Protein AF-A0A2D9T6J4-F1 (afdb_monomer_lite)

pLDDT: mean 70.19, std 25.45, range [21.92, 98.44]

Secondary structure (DSSP, 8-state):
---------------------------PPPP----------PPPPPPPPP---PPPPP---------PPP--------------------------HHHHHHHHHHHHHHHHHHHTTSS---------TTS--HHHHHSGGG-EEEEEEEE-TTSSEEEEEEEESTT--S-----TTEEEEEEEEEESSTTSPPSEEEEEEEEESSSSEEEEEEEETTEEEEEEEEE--STT-EE-TTSSEEEEEEEEE------HHHHHHHHHHHHHHHHH-TTTTTB-TTS-B-S--HHHHHHHHHHHT---TTSTTSPPP-TTTT-EEEEEEEEEEHHHH--SS--EEEEEEEEEE--

Sequence (351 aa):
MPMGTDMPAMVPGIPATAIRPTGMRHRVPRPVPSARATTSTRRPSPQPGALVRFEPEPPRHFCHVGIFRRWSQDYSLGRDWSESSLSFLYLTERMDMRNRTNLLRGVLAAALALGGFAILTPPQAMGADHLDSNATKAEPTADLADWYAWTDADGEHLNLAMTFFPLIDGEAEFSSEVLYAFHVNAHENLLTAPAKSTLITCRFYDGSNVECWANQDGSVGAYLEGDASASDGVTNADGSLRMFAGLRNDPFYFNLDGFLSVAQTVRGVVAADPSALGLDANGCPAGVDDGVRTALVGQLAQNAPDAMDGAPIDDLQGANVMALVLQVDMDLVADGENMVFSTWASTHTFE

Foldseek 3Di:
DDDDDDDDDDDDDDDDDDDDDDDDDDDDDDDDDDDDDDDDDDDDDDDPDDDPDDDDDDDDDDDADFQDDDDDDDPDDDDDDDDDDDDDDDDDDDDDPVVVVVVVVVVVVVCCVVVVVPPPDDPRPDDDQQDDDPVCVVVQLQRWRDWDWDAPPVRFKIKIKTWTSWQDPDDDFHDQFKKKWKWKFFALDPVDDGPKIWIWIKGDDGRFWMKIFTAIPNRGPDIWTDGQDDPQGGAGPVRQKGKHWFKDQDPDFDLVQLVVVLSVVVSVQCVVPVPQQVQDPSRHRDCNDPVNVVVSVVSSQFHDPPDPVRGGDRPSVRMMTIMMMMIGGCVSRHDVSGDDIDMDMGMDTDD

Structure (mmCIF, N/CA/C/O backbone):
data_AF-A0A2D9T6J4-F1
#
_entry.id   AF-A0A2D9T6J4-F1
#
loop_
_atom_site.group_PDB
_atom_site.id
_atom_site.type_symbol
_atom_site.label_atom_id
_atom_site.label_alt_id
_atom_site.label_comp_id
_atom_site.label_asym_id
_atom_site.label_entity_id
_atom_site.label_seq_id
_atom_site.pdbx_PDB_ins_code
_atom_site.Cartn_x
_atom_site.Cartn_y
_atom_site.Cartn_z
_atom_site.occupancy
_atom_site.B_iso_or_equiv
_atom_site.auth_seq_id
_atom_site.auth_comp_id
_atom_site.auth_asym_id
_atom_site.auth_atom_id
_atom_site.pdbx_PDB_model_num
ATOM 1 N N . MET A 1 1 ? -35.395 -47.382 -38.838 1.00 38.16 1 MET A N 1
ATOM 2 C CA . MET A 1 1 ? -35.965 -48.622 -38.270 1.00 38.16 1 MET A CA 1
ATOM 3 C C . MET A 1 1 ? -34.988 -49.162 -37.230 1.00 38.16 1 MET A C 1
ATOM 5 O O . MET A 1 1 ? -33.796 -49.029 -37.482 1.00 38.16 1 MET A O 1
ATOM 9 N N . PRO A 1 2 ? -35.465 -49.656 -36.074 1.00 63.41 2 PRO A N 1
ATOM 10 C CA . PRO A 1 2 ? -34.691 -49.794 -34.833 1.00 63.41 2 PRO A CA 1
ATOM 11 C C . PRO A 1 2 ? -34.373 -51.258 -34.467 1.00 63.41 2 PRO A C 1
ATOM 13 O O . PRO A 1 2 ? -34.956 -52.158 -35.060 1.00 63.41 2 PRO A O 1
ATOM 16 N N . MET A 1 3 ? -33.496 -51.464 -33.474 1.00 41.09 3 MET A N 1
ATOM 17 C CA . MET A 1 3 ? -33.375 -52.612 -32.536 1.00 41.09 3 MET A CA 1
ATOM 18 C C . MET A 1 3 ? -32.047 -52.425 -31.766 1.00 41.09 3 MET A C 1
ATOM 20 O O . MET A 1 3 ? -31.072 -52.033 -32.393 1.00 41.09 3 MET A O 1
ATOM 24 N N . GLY A 1 4 ? -31.869 -52.630 -30.460 1.00 39.09 4 GLY A N 1
ATOM 25 C CA . GLY A 1 4 ? -32.675 -53.087 -29.319 1.00 39.09 4 GLY A CA 1
ATOM 26 C C . GLY A 1 4 ? -31.870 -52.745 -28.036 1.00 39.09 4 GLY A C 1
ATOM 27 O O . GLY A 1 4 ? -30.663 -52.539 -28.120 1.00 39.09 4 GLY A O 1
ATOM 28 N N . THR A 1 5 ? -32.513 -52.331 -26.939 1.00 49.91 5 THR A N 1
ATOM 29 C CA . THR A 1 5 ? -32.866 -53.160 -25.758 1.00 49.91 5 THR A CA 1
ATOM 30 C C . THR A 1 5 ? -31.659 -53.679 -24.963 1.00 49.91 5 THR A C 1
ATOM 32 O O . THR A 1 5 ? -30.959 -54.563 -25.433 1.00 49.91 5 THR A O 1
ATOM 35 N N . ASP A 1 6 ? -31.433 -53.153 -23.751 1.00 43.50 6 ASP A N 1
ATOM 36 C CA . ASP A 1 6 ? -31.731 -53.902 -22.515 1.00 43.50 6 ASP A CA 1
ATOM 37 C C . ASP A 1 6 ? -31.409 -53.112 -21.227 1.00 43.50 6 ASP A C 1
ATOM 39 O O . ASP A 1 6 ? -30.313 -52.600 -21.017 1.00 43.50 6 ASP A O 1
ATOM 43 N N . MET A 1 7 ? -32.418 -53.056 -20.355 1.00 40.66 7 MET A N 1
ATOM 44 C CA . MET A 1 7 ? -32.366 -52.836 -18.903 1.00 40.66 7 MET A CA 1
ATOM 45 C C . MET A 1 7 ? -32.817 -54.151 -18.246 1.00 40.66 7 MET A C 1
ATOM 47 O O . MET A 1 7 ? -33.652 -54.849 -18.826 1.00 40.66 7 MET A O 1
ATOM 51 N N . PRO A 1 8 ? -32.367 -54.464 -17.019 1.00 57.06 8 PRO A N 1
ATOM 52 C CA . PRO A 1 8 ? -33.332 -54.627 -15.913 1.00 57.06 8 PRO A CA 1
ATOM 53 C C . PRO A 1 8 ? -32.817 -54.030 -14.577 1.00 57.06 8 PRO A C 1
ATOM 55 O O . PRO A 1 8 ? -31.630 -54.086 -14.280 1.00 57.06 8 PRO A O 1
ATOM 58 N N . ALA A 1 9 ? -33.640 -53.259 -13.851 1.00 39.03 9 ALA A N 1
ATOM 59 C CA . ALA A 1 9 ? -34.502 -53.642 -12.705 1.00 39.03 9 ALA A CA 1
ATOM 60 C C . ALA A 1 9 ? -33.732 -53.901 -11.377 1.00 39.03 9 ALA A C 1
ATOM 62 O O . ALA A 1 9 ? -32.908 -54.800 -11.322 1.00 39.03 9 ALA A O 1
ATOM 63 N N . MET A 1 10 ? -33.809 -53.050 -10.336 1.00 36.78 10 MET A N 1
ATOM 64 C CA . MET A 1 10 ? -34.873 -52.775 -9.330 1.00 36.78 10 MET A CA 1
ATOM 65 C C . MET A 1 10 ? -34.806 -53.648 -8.045 1.00 36.78 10 MET A C 1
ATOM 67 O O . MET A 1 10 ? -34.527 -54.839 -8.132 1.00 36.78 10 MET A O 1
ATOM 71 N N . VAL A 1 11 ? -35.227 -53.028 -6.913 1.00 41.09 11 VAL A N 1
ATOM 72 C CA . VAL A 1 11 ? -35.777 -53.585 -5.627 1.00 41.09 11 VAL A CA 1
ATOM 73 C C . VAL A 1 11 ? -34.789 -53.716 -4.423 1.00 41.09 11 VAL A C 1
ATOM 75 O O . VAL A 1 11 ? -33.657 -54.124 -4.663 1.00 41.09 11 VAL A O 1
ATOM 78 N N . PRO A 1 12 ? -35.170 -53.546 -3.114 1.00 50.28 12 PRO A N 1
ATOM 79 C CA . PRO A 1 12 ? -36.141 -52.670 -2.380 1.00 50.28 12 PRO A CA 1
ATOM 80 C C . PRO A 1 12 ? -35.527 -51.945 -1.121 1.00 50.28 12 PRO A C 1
ATOM 82 O O . PRO A 1 12 ? -34.439 -52.290 -0.682 1.00 50.28 12 PRO A O 1
ATOM 85 N N . GLY A 1 13 ? -36.112 -50.880 -0.531 1.00 34.56 13 GLY A N 1
ATOM 86 C CA . GLY A 1 13 ? -37.103 -50.886 0.590 1.00 34.56 13 GLY A CA 1
ATOM 87 C C . GLY A 1 13 ? -36.478 -50.836 2.019 1.00 34.56 13 GLY A C 1
ATOM 88 O O . GLY A 1 13 ? -35.899 -51.829 2.428 1.00 34.56 13 GLY A O 1
ATOM 89 N N . ILE A 1 14 ? -36.434 -49.687 2.738 1.00 38.59 14 ILE A N 1
ATOM 90 C CA . ILE A 1 14 ? -37.381 -49.181 3.797 1.00 38.59 14 ILE A CA 1
ATOM 91 C C . ILE A 1 14 ? -37.278 -49.970 5.147 1.00 38.59 14 ILE A C 1
ATOM 93 O O . ILE A 1 14 ? -37.286 -51.194 5.074 1.00 38.59 14 ILE A O 1
ATOM 97 N N . PRO A 1 15 ? -37.224 -49.354 6.372 1.00 51.25 15 PRO A N 1
ATOM 98 C CA . PRO A 1 15 ? -38.181 -48.336 6.830 1.00 51.25 15 PRO A CA 1
ATOM 99 C C . PRO A 1 15 ? -37.721 -47.159 7.712 1.00 51.25 15 PRO A C 1
ATOM 101 O O . PRO A 1 15 ? -36.763 -47.202 8.478 1.00 51.25 15 PRO A O 1
ATOM 104 N N . ALA A 1 16 ? -38.575 -46.133 7.652 1.00 40.56 16 ALA A N 1
ATOM 105 C CA . ALA A 1 16 ? -38.776 -45.092 8.646 1.00 40.56 16 ALA A CA 1
ATOM 106 C C . ALA A 1 16 ? -39.440 -45.643 9.922 1.00 40.56 16 ALA A C 1
ATOM 108 O O . ALA A 1 16 ? -40.335 -46.484 9.849 1.00 40.56 16 ALA A O 1
ATOM 109 N N . THR A 1 17 ? -39.072 -45.094 11.082 1.00 44.94 17 THR A N 1
ATOM 110 C CA . THR A 1 17 ? -39.840 -45.246 12.326 1.00 44.94 17 THR A CA 1
ATOM 111 C C . THR A 1 17 ? -40.103 -43.865 12.913 1.00 44.94 17 THR A C 1
ATOM 113 O O . THR A 1 17 ? -39.190 -43.056 13.054 1.00 44.94 17 THR A O 1
ATOM 116 N N . ALA A 1 18 ? -41.365 -43.602 13.237 1.00 40.75 18 ALA A N 1
ATOM 117 C CA . ALA A 1 18 ? -41.853 -42.395 13.888 1.00 40.75 18 ALA A CA 1
ATOM 118 C C . ALA A 1 18 ? -42.564 -42.761 15.205 1.00 40.75 18 ALA A C 1
ATOM 120 O O . ALA A 1 18 ? -42.966 -43.912 15.379 1.00 40.75 18 ALA A O 1
ATOM 121 N N . ILE A 1 19 ? -42.849 -41.723 16.016 1.00 35.12 19 ILE A N 1
ATOM 122 C CA . ILE A 1 19 ? -43.817 -41.651 17.141 1.00 35.12 19 ILE A CA 1
ATOM 123 C C . ILE A 1 19 ? -43.200 -42.085 18.505 1.00 35.12 19 ILE A C 1
ATOM 125 O O . ILE A 1 19 ? -42.679 -43.183 18.608 1.00 35.12 19 ILE A O 1
ATOM 129 N N . ARG A 1 20 ? -43.191 -41.321 19.622 1.00 33.62 20 ARG A N 1
ATOM 130 C CA . ARG A 1 20 ? -44.162 -40.376 20.237 1.00 33.62 20 ARG A CA 1
ATOM 131 C C . ARG A 1 20 ? -43.486 -39.475 21.314 1.00 33.62 20 ARG A C 1
ATOM 133 O O . ARG A 1 20 ? -42.412 -39.832 21.789 1.00 33.62 20 ARG A O 1
ATOM 140 N N . PRO A 1 21 ? -44.140 -38.384 21.778 1.00 50.03 21 PRO A N 1
ATOM 141 C CA . PRO A 1 21 ? -43.642 -37.462 22.802 1.00 50.03 21 PRO A CA 1
ATOM 142 C C . PRO A 1 21 ? -44.224 -37.741 24.201 1.00 50.03 21 PRO A C 1
ATOM 144 O O . PRO A 1 21 ? -45.384 -38.130 24.321 1.00 50.03 21 PRO A O 1
ATOM 147 N N . THR A 1 22 ? -43.469 -37.437 25.261 1.00 39.78 22 THR A N 1
ATOM 148 C CA . THR A 1 22 ? -43.990 -37.283 26.635 1.00 39.78 22 THR A CA 1
ATOM 149 C C . THR A 1 22 ? -43.011 -36.501 27.508 1.00 39.78 22 THR A C 1
ATOM 151 O O . THR A 1 22 ? -41.842 -36.867 27.581 1.00 39.78 22 THR A O 1
ATOM 154 N N . GLY A 1 23 ? -43.515 -35.521 28.268 1.00 36.81 23 GLY A N 1
ATOM 155 C CA . GLY A 1 23 ? -42.962 -35.234 29.598 1.00 36.81 23 GLY A CA 1
ATOM 156 C C . GLY A 1 23 ? -42.559 -33.798 29.924 1.00 36.81 23 GLY A C 1
ATOM 157 O O . GLY A 1 23 ? -41.419 -33.561 30.304 1.00 36.81 23 GLY A O 1
ATOM 158 N N . MET A 1 24 ? -43.512 -32.863 29.903 1.00 37.66 24 MET A N 1
ATOM 159 C CA . MET A 1 24 ? -43.443 -31.637 30.710 1.00 37.66 24 MET A CA 1
ATOM 160 C C . MET A 1 24 ? -43.282 -32.011 32.197 1.00 37.66 24 MET A C 1
ATOM 162 O O . MET A 1 24 ? -44.131 -32.705 32.758 1.00 37.66 24 MET A O 1
ATOM 166 N N . ARG A 1 25 ? -42.225 -31.532 32.861 1.00 43.53 25 ARG A N 1
ATOM 167 C CA . ARG A 1 25 ? -42.161 -31.462 34.329 1.00 43.53 25 ARG A CA 1
ATOM 168 C C . ARG A 1 25 ? -41.755 -30.057 34.751 1.00 43.53 25 ARG A C 1
ATOM 170 O O . ARG A 1 25 ? -40.592 -29.680 34.662 1.00 43.53 25 ARG A O 1
ATOM 177 N N . HIS A 1 26 ? -42.736 -29.321 35.262 1.00 37.94 26 HIS A N 1
ATOM 178 C CA . HIS A 1 26 ? -42.526 -28.163 36.119 1.00 37.94 26 HIS A CA 1
ATOM 179 C C . HIS A 1 26 ? -41.651 -28.559 37.319 1.00 37.94 26 HIS A C 1
ATOM 181 O O . HIS A 1 26 ? -42.020 -29.437 38.100 1.00 37.94 26 HIS A O 1
ATOM 187 N N . ARG A 1 27 ? -40.510 -27.884 37.495 1.00 44.25 27 ARG A N 1
ATOM 188 C CA . ARG A 1 27 ? -39.851 -27.758 38.799 1.00 44.25 27 ARG A CA 1
ATOM 189 C C . ARG A 1 27 ? -40.092 -26.352 39.329 1.00 44.25 27 ARG A C 1
ATOM 191 O O . ARG A 1 27 ? -39.750 -25.368 38.687 1.00 44.25 27 ARG A O 1
ATOM 198 N N . VAL A 1 28 ? -40.697 -26.308 40.508 1.00 50.53 28 VAL A N 1
ATOM 199 C CA . VAL A 1 28 ? -40.838 -25.129 41.365 1.00 50.53 28 VAL A CA 1
ATOM 200 C C . VAL A 1 28 ? -39.449 -24.719 41.894 1.00 50.53 28 VAL A C 1
ATOM 202 O O . VAL A 1 28 ? -38.641 -25.614 42.173 1.00 50.53 28 VAL A O 1
ATOM 205 N N . PRO A 1 29 ? -39.144 -23.416 42.055 1.00 46.34 29 PRO A N 1
ATOM 206 C CA . PRO A 1 29 ? -37.836 -22.954 42.516 1.00 46.34 29 PRO A CA 1
ATOM 207 C C . PRO A 1 29 ? -37.634 -23.229 44.012 1.00 46.34 29 PRO A C 1
ATOM 209 O O . PRO A 1 29 ? -38.545 -23.029 44.816 1.00 46.34 29 PRO A O 1
ATOM 212 N N . ARG A 1 30 ? -36.420 -23.638 44.402 1.00 47.72 30 ARG A N 1
ATOM 213 C CA . ARG A 1 30 ? -35.949 -23.569 45.797 1.00 47.72 30 ARG A CA 1
ATOM 214 C C . ARG A 1 30 ? -35.130 -22.285 46.009 1.00 47.72 30 ARG A C 1
ATOM 216 O O . ARG A 1 30 ? -34.466 -21.859 45.066 1.00 47.72 30 ARG A O 1
ATOM 223 N N . PRO A 1 31 ? -35.160 -21.680 47.211 1.00 46.31 31 PRO A N 1
ATOM 224 C CA . PRO A 1 31 ? -34.536 -20.390 47.462 1.00 46.31 31 PRO A CA 1
ATOM 225 C C . PRO A 1 31 ? -33.012 -20.453 47.660 1.00 46.31 31 PRO A C 1
ATOM 227 O O . PRO A 1 31 ? -32.457 -21.433 48.152 1.00 46.31 31 PRO A O 1
ATOM 230 N N . VAL A 1 32 ? -32.419 -19.328 47.262 1.00 44.28 32 VAL A N 1
ATOM 231 C CA . VAL A 1 32 ? -31.064 -18.766 47.394 1.00 44.28 32 VAL A CA 1
ATOM 232 C C . VAL A 1 32 ? -30.235 -19.228 48.606 1.00 44.28 32 VAL A C 1
ATOM 234 O O . VAL A 1 32 ? -30.750 -19.293 49.722 1.00 44.28 32 VAL A O 1
ATOM 237 N N . PRO A 1 33 ? -28.905 -19.323 48.429 1.00 45.25 33 PRO A N 1
ATOM 238 C CA . PRO A 1 33 ? -27.972 -18.728 49.380 1.00 45.25 33 PRO A CA 1
ATOM 239 C C . PRO A 1 33 ? -27.197 -17.565 48.748 1.00 45.25 33 PRO A C 1
ATOM 241 O O . PRO A 1 33 ? -26.596 -17.680 47.683 1.00 45.25 33 PRO A O 1
ATOM 244 N N . SER A 1 34 ? -27.238 -16.444 49.463 1.00 44.97 34 SER A N 1
ATOM 245 C CA . SER A 1 34 ? -26.441 -15.231 49.293 1.00 44.97 34 SER A CA 1
ATOM 246 C C . SER A 1 34 ? -24.965 -15.539 49.009 1.00 44.97 34 SER A C 1
ATOM 248 O O . SER A 1 34 ? -24.292 -16.173 49.823 1.00 44.97 34 SER A O 1
ATOM 250 N N . ALA A 1 35 ? -24.456 -15.043 47.878 1.00 41.12 35 ALA A N 1
ATOM 251 C CA . ALA A 1 35 ? -23.037 -15.039 47.548 1.00 41.12 35 ALA A CA 1
ATOM 252 C C . ALA A 1 35 ? -22.559 -13.594 47.339 1.00 41.12 35 ALA A C 1
ATOM 254 O O . ALA A 1 35 ? -22.738 -12.987 46.290 1.00 41.12 35 ALA A O 1
ATOM 255 N N . ARG A 1 36 ? -22.014 -13.057 48.432 1.00 40.25 36 ARG A N 1
ATOM 256 C CA . ARG A 1 36 ? -20.762 -12.294 48.543 1.00 40.25 36 ARG A CA 1
ATOM 257 C C . ARG A 1 36 ? -20.377 -11.391 47.359 1.00 40.25 36 ARG A C 1
ATOM 259 O O . ARG A 1 36 ? -19.926 -11.855 46.319 1.00 40.25 36 ARG A O 1
ATOM 266 N N . ALA A 1 37 ? -20.433 -10.085 47.615 1.00 37.72 37 ALA A N 1
ATOM 267 C CA . ALA A 1 37 ? -19.848 -9.036 46.791 1.00 37.72 37 ALA A CA 1
ATOM 268 C C . ALA A 1 37 ? -18.365 -9.310 46.483 1.00 37.72 37 ALA A C 1
ATOM 270 O O . ALA A 1 37 ? -17.522 -9.313 47.382 1.00 37.72 37 ALA A O 1
ATOM 271 N N . THR A 1 38 ? -18.054 -9.507 45.206 1.00 38.66 38 THR A N 1
ATOM 272 C CA . THR A 1 38 ? -16.706 -9.371 44.656 1.00 38.66 38 THR A CA 1
ATOM 273 C C . THR A 1 38 ? -16.517 -7.929 44.209 1.00 38.66 38 THR A C 1
ATOM 275 O O . THR A 1 38 ? -17.223 -7.427 43.336 1.00 38.66 38 THR A O 1
ATOM 278 N N . THR A 1 39 ? -15.568 -7.252 44.842 1.00 36.78 39 THR A N 1
ATOM 279 C CA . THR A 1 39 ? -15.035 -5.949 44.445 1.00 36.78 39 THR A CA 1
ATOM 280 C C . THR A 1 39 ? -14.532 -6.001 43.004 1.00 36.78 39 THR A C 1
ATOM 282 O O . THR A 1 39 ? -13.478 -6.564 42.728 1.00 36.78 39 THR A O 1
ATOM 285 N N . SER A 1 40 ? -15.302 -5.406 42.093 1.00 33.25 40 SER A N 1
ATOM 286 C CA . SER A 1 40 ? -14.891 -5.097 40.725 1.00 33.25 40 SER A CA 1
ATOM 287 C C . SER A 1 40 ? -13.908 -3.929 40.762 1.00 33.25 40 SER A C 1
ATOM 289 O O . SER A 1 40 ? -14.302 -2.779 40.965 1.00 33.25 40 SER A O 1
ATOM 291 N N . THR A 1 41 ? -12.625 -4.209 40.565 1.00 36.88 41 THR A N 1
ATOM 292 C CA . THR A 1 41 ? -11.622 -3.190 40.256 1.00 36.88 41 THR A CA 1
ATOM 293 C C . THR A 1 41 ? -11.929 -2.615 38.874 1.00 36.88 41 THR A C 1
ATOM 295 O O . THR A 1 41 ? -11.724 -3.281 37.861 1.00 36.88 41 THR A O 1
ATOM 298 N N . ARG A 1 42 ? -12.460 -1.386 38.834 1.00 32.81 42 ARG A N 1
ATOM 299 C CA . ARG A 1 42 ? -12.547 -0.567 37.615 1.00 32.81 42 ARG A CA 1
ATOM 300 C C . ARG A 1 42 ? -11.157 -0.484 36.977 1.00 32.81 42 ARG A C 1
ATOM 302 O O . ARG A 1 42 ? -10.244 0.049 37.605 1.00 32.81 42 ARG A O 1
ATOM 309 N N . ARG A 1 43 ? -11.015 -0.968 35.739 1.00 40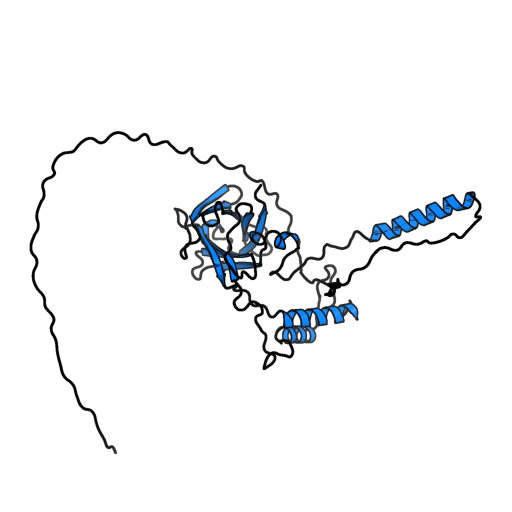.09 43 ARG A N 1
ATOM 310 C CA . ARG A 1 43 ? -9.931 -0.525 34.852 1.00 40.09 43 ARG A CA 1
ATOM 311 C C . ARG A 1 43 ? -10.116 0.978 34.580 1.00 40.09 43 ARG A C 1
ATOM 313 O O . ARG A 1 43 ? -11.264 1.412 34.436 1.00 40.09 43 ARG A O 1
ATOM 320 N N . PRO A 1 44 ? -9.041 1.779 34.560 1.00 35.56 44 PRO A N 1
ATOM 321 C CA . PRO A 1 44 ? -9.129 3.176 34.155 1.00 35.56 44 PRO A CA 1
ATOM 322 C C . PRO A 1 44 ? -9.520 3.267 32.673 1.00 35.56 44 PRO A C 1
ATOM 324 O O . PRO A 1 44 ? -9.066 2.463 31.863 1.00 35.56 44 PRO A O 1
ATOM 327 N N . SER A 1 45 ? -10.382 4.234 32.342 1.00 35.84 45 SER A N 1
ATOM 328 C CA . SER A 1 45 ? -10.684 4.618 30.958 1.00 35.84 45 SER A CA 1
ATOM 329 C C . SER A 1 45 ? -9.400 4.967 30.198 1.00 35.84 45 SER A C 1
ATOM 331 O O . SER A 1 45 ? -8.512 5.581 30.802 1.00 35.84 45 SER A O 1
ATOM 333 N N . PRO A 1 46 ? -9.310 4.648 28.894 1.00 35.06 46 PRO A N 1
ATOM 334 C CA . PRO A 1 46 ? -8.212 5.116 28.061 1.00 35.06 46 PRO A CA 1
ATOM 335 C C . PRO A 1 46 ? -8.230 6.648 28.033 1.00 35.06 46 PRO A C 1
ATOM 337 O O . PRO A 1 46 ? -9.276 7.275 27.849 1.00 35.06 46 PRO A O 1
ATOM 340 N N . GLN A 1 47 ? -7.074 7.253 28.303 1.00 34.03 47 GLN A N 1
ATOM 341 C CA . GLN A 1 47 ? -6.890 8.686 28.103 1.00 34.03 47 GLN A CA 1
ATOM 342 C C . GLN A 1 47 ? -6.842 8.972 26.596 1.00 34.03 47 GLN A C 1
ATOM 344 O O . GLN A 1 47 ? -6.302 8.145 25.860 1.00 34.03 47 GLN A O 1
ATOM 349 N N . PRO A 1 48 ? -7.368 10.116 26.125 1.00 32.75 48 PRO A N 1
ATOM 350 C CA . PRO A 1 48 ? -7.215 10.507 24.732 1.00 32.75 48 PRO A CA 1
ATOM 351 C C . PRO A 1 48 ? -5.722 10.656 24.422 1.00 32.75 48 PRO A C 1
ATOM 353 O O . PRO A 1 48 ? -5.035 11.464 25.050 1.00 32.75 48 PRO A O 1
ATOM 356 N N . GLY A 1 49 ? -5.229 9.828 23.497 1.00 33.69 49 GLY A N 1
ATOM 357 C CA . GLY A 1 49 ? -3.852 9.853 23.020 1.00 33.69 49 GLY A CA 1
ATOM 358 C C . GLY A 1 49 ? -3.487 11.217 22.441 1.00 33.69 49 GLY A C 1
ATOM 359 O O . GLY A 1 49 ? -4.325 11.922 21.877 1.00 33.69 49 GLY A O 1
ATOM 360 N N . ALA A 1 50 ? -2.227 11.603 22.627 1.00 33.53 50 ALA A N 1
ATOM 361 C CA . ALA A 1 50 ? -1.660 12.810 22.053 1.00 33.53 50 ALA A CA 1
ATOM 362 C C . ALA A 1 50 ? -1.854 12.807 20.528 1.00 33.53 50 ALA A C 1
ATOM 364 O O . ALA A 1 50 ? -1.435 11.872 19.850 1.00 33.53 50 ALA A O 1
ATOM 365 N N . LEU A 1 51 ? -2.492 13.854 19.997 1.00 31.42 51 LEU A N 1
ATOM 366 C CA . LEU A 1 51 ? -2.568 14.097 18.558 1.00 31.42 51 LEU A CA 1
ATOM 367 C C . LEU A 1 51 ? -1.143 14.239 18.004 1.00 31.42 51 LEU A C 1
ATOM 369 O O . LEU A 1 51 ? -0.478 15.249 18.247 1.00 31.42 51 LEU A O 1
ATOM 373 N N . VAL A 1 52 ? -0.692 13.243 17.243 1.00 34.62 52 VAL A N 1
ATOM 374 C CA . VAL A 1 52 ? 0.470 13.381 16.363 1.00 34.62 52 VAL A CA 1
ATOM 375 C C . VAL A 1 52 ? 0.062 14.341 15.248 1.00 34.62 52 VAL A C 1
ATOM 377 O O . VAL A 1 52 ? -0.871 14.089 14.487 1.00 34.62 52 VAL A O 1
ATOM 380 N N . ARG A 1 53 ? 0.700 15.511 15.214 1.00 26.75 53 ARG A N 1
ATOM 381 C CA . ARG A 1 53 ? 0.392 16.577 14.262 1.00 26.75 53 ARG A CA 1
ATOM 382 C C . ARG A 1 53 ? 1.190 16.330 12.983 1.00 26.75 53 ARG A C 1
ATOM 384 O O . ARG A 1 53 ? 2.395 16.550 12.976 1.00 26.75 53 ARG A O 1
ATOM 391 N N . PHE A 1 54 ? 0.520 15.891 11.923 1.00 32.44 54 PHE A N 1
ATOM 392 C CA . PHE A 1 54 ? 1.120 15.758 10.596 1.00 32.44 54 PHE A CA 1
ATOM 393 C C . PHE A 1 54 ? 1.001 17.084 9.837 1.00 32.44 54 PHE A C 1
ATOM 395 O O . PHE A 1 54 ? -0.092 17.638 9.705 1.00 32.44 54 PHE A O 1
ATOM 402 N N . GLU A 1 55 ? 2.128 17.614 9.363 1.00 29.08 55 GLU A N 1
ATOM 403 C CA . GLU A 1 55 ? 2.144 18.712 8.395 1.00 29.08 55 GLU A CA 1
ATOM 404 C C . GLU A 1 55 ? 2.074 18.121 6.975 1.00 29.08 55 GLU A C 1
ATOM 406 O O . GLU A 1 55 ? 2.834 17.199 6.672 1.00 29.08 55 GLU A O 1
ATOM 411 N N . PRO A 1 56 ? 1.179 18.602 6.095 1.00 26.89 56 PRO A N 1
ATOM 412 C CA . PRO A 1 56 ? 1.095 18.103 4.727 1.00 26.89 56 PRO A CA 1
ATOM 413 C C . PRO A 1 56 ? 2.293 18.591 3.896 1.00 26.89 56 PRO A C 1
ATOM 415 O O . PRO A 1 56 ? 2.471 19.795 3.701 1.00 26.89 56 PRO A O 1
ATOM 418 N N . GLU A 1 57 ? 3.105 17.665 3.372 1.00 29.14 57 GLU A N 1
ATOM 419 C CA . GLU A 1 57 ? 4.057 17.987 2.300 1.00 29.14 57 GLU A CA 1
ATOM 420 C C . GLU A 1 57 ? 3.308 18.255 0.978 1.00 29.14 57 GLU A C 1
ATOM 422 O O . GLU A 1 57 ? 2.302 17.603 0.684 1.00 29.14 57 GLU A O 1
ATOM 427 N N . PRO A 1 58 ? 3.782 19.201 0.145 1.00 25.56 58 PRO A N 1
ATOM 428 C CA . PRO A 1 58 ? 3.182 19.471 -1.156 1.00 25.56 58 PRO A CA 1
ATOM 429 C C . PRO A 1 58 ? 3.411 18.307 -2.142 1.00 25.56 58 PRO A C 1
ATOM 431 O O . PRO A 1 58 ? 4.467 17.668 -2.114 1.00 25.56 58 PRO A O 1
ATOM 434 N N . PRO A 1 59 ? 2.471 18.063 -3.076 1.00 28.11 59 PRO A N 1
ATOM 435 C CA . PRO A 1 59 ? 2.545 16.951 -4.017 1.00 28.11 59 PRO A CA 1
ATOM 436 C C . PRO A 1 59 ? 3.734 17.115 -4.968 1.00 28.11 59 PRO A C 1
ATOM 438 O O . PRO A 1 59 ? 3.775 18.026 -5.798 1.00 28.11 59 PRO A O 1
ATOM 441 N N . ARG A 1 60 ? 4.704 16.203 -4.881 1.00 28.16 60 ARG A N 1
ATOM 442 C CA . ARG A 1 60 ? 5.788 16.079 -5.860 1.00 28.16 60 ARG A CA 1
ATOM 443 C C . ARG A 1 60 ? 5.386 15.030 -6.887 1.00 28.16 60 ARG A C 1
ATOM 445 O O . ARG A 1 60 ? 5.096 13.893 -6.539 1.00 28.16 60 ARG A O 1
ATOM 452 N N . HIS A 1 61 ? 5.339 15.428 -8.152 1.00 28.62 61 HIS A N 1
ATOM 453 C CA . HIS A 1 61 ? 5.126 14.496 -9.254 1.00 28.62 61 HIS A CA 1
ATOM 454 C C . HIS A 1 61 ? 6.432 13.721 -9.467 1.00 28.62 61 HIS A C 1
ATOM 456 O O . HIS A 1 61 ? 7.437 14.313 -9.858 1.00 28.62 61 HIS A O 1
ATOM 462 N N . PHE A 1 62 ? 6.427 12.422 -9.177 1.00 29.19 62 PHE A N 1
ATOM 463 C CA . PHE A 1 62 ? 7.552 11.523 -9.424 1.00 29.19 62 PHE A CA 1
ATOM 464 C C . PHE A 1 62 ? 7.180 10.534 -10.529 1.00 29.19 62 PHE A C 1
ATOM 466 O O . PHE A 1 62 ? 6.116 9.923 -10.498 1.00 29.19 62 PHE A O 1
ATOM 473 N N . CYS A 1 63 ? 8.067 10.368 -11.506 1.00 33.62 63 CYS A N 1
ATOM 474 C CA . CYS A 1 63 ? 8.045 9.247 -12.438 1.00 33.62 63 CYS A CA 1
ATOM 475 C C . CYS A 1 63 ? 9.298 8.409 -12.174 1.00 33.62 63 CYS A C 1
ATOM 477 O O . CYS A 1 63 ? 10.416 8.927 -12.187 1.00 33.62 63 CYS A O 1
ATOM 479 N N . HIS A 1 64 ? 9.111 7.119 -11.905 1.00 36.00 64 HIS A N 1
ATOM 480 C CA . HIS A 1 64 ? 10.202 6.179 -11.685 1.00 36.00 64 HIS A CA 1
ATOM 481 C C . HIS A 1 64 ? 10.770 5.709 -13.029 1.00 36.00 64 HIS A C 1
ATOM 483 O O . HIS A 1 64 ? 10.171 4.884 -13.710 1.00 36.00 64 HIS A O 1
ATOM 489 N N . VAL A 1 65 ? 11.958 6.195 -13.393 1.00 31.53 65 VAL A N 1
ATOM 490 C CA . VAL A 1 65 ? 12.849 5.520 -14.352 1.00 31.53 65 VAL A CA 1
ATOM 491 C C . VAL A 1 65 ? 14.257 5.521 -13.759 1.00 31.53 65 VAL A C 1
ATOM 493 O O . VAL A 1 65 ? 15.015 6.483 -13.869 1.00 31.53 65 VAL A O 1
ATOM 496 N N . GLY A 1 66 ? 14.601 4.438 -13.061 1.00 30.31 66 GLY A N 1
ATOM 497 C CA . GLY A 1 66 ? 15.903 4.273 -12.419 1.00 30.31 66 GLY A CA 1
ATOM 498 C C . GLY A 1 66 ? 16.997 3.874 -13.413 1.00 30.31 66 GLY A C 1
ATOM 499 O O . GLY A 1 66 ? 17.016 2.757 -13.930 1.00 30.31 66 GLY A O 1
ATOM 500 N N . ILE A 1 67 ? 17.966 4.762 -13.646 1.00 30.55 67 ILE A N 1
ATOM 501 C CA . ILE A 1 67 ? 19.248 4.425 -14.284 1.00 30.55 67 ILE A CA 1
ATOM 502 C C . ILE A 1 67 ? 20.163 3.828 -13.210 1.00 30.55 67 ILE A C 1
ATOM 504 O O . ILE A 1 67 ? 20.659 4.549 -12.348 1.00 30.55 67 ILE A O 1
ATOM 508 N N . PHE A 1 68 ? 20.435 2.526 -13.263 1.00 30.97 68 PHE A N 1
ATOM 509 C CA . PHE A 1 68 ? 21.344 1.881 -12.311 1.00 30.97 68 PHE A CA 1
ATOM 510 C C . PHE A 1 68 ? 22.793 1.945 -12.807 1.00 30.97 68 PHE A C 1
ATOM 512 O O . PHE A 1 68 ? 23.102 1.493 -13.915 1.00 30.97 68 PHE A O 1
ATOM 519 N N . ARG A 1 69 ? 23.711 2.415 -11.953 1.00 21.92 69 ARG A N 1
ATOM 520 C CA . ARG A 1 69 ? 25.141 2.097 -12.067 1.00 21.92 69 ARG A CA 1
ATOM 521 C C . ARG A 1 69 ? 25.519 1.002 -11.069 1.00 21.92 69 ARG A C 1
ATOM 523 O O . ARG A 1 69 ? 25.194 1.052 -9.893 1.00 21.92 69 ARG A O 1
ATOM 530 N N . ARG A 1 70 ? 26.231 0.021 -11.615 1.00 24.98 70 ARG A N 1
ATOM 531 C CA . ARG A 1 70 ? 26.800 -1.193 -11.023 1.00 24.98 70 ARG A CA 1
ATOM 532 C C . ARG A 1 70 ? 27.600 -0.932 -9.733 1.00 24.98 70 ARG A C 1
ATOM 534 O O . ARG A 1 70 ? 28.571 -0.182 -9.774 1.00 24.98 70 ARG A O 1
ATOM 541 N N . TRP A 1 71 ? 27.283 -1.659 -8.660 1.00 22.23 71 TRP A N 1
ATOM 542 C CA . TRP A 1 71 ? 28.266 -2.103 -7.663 1.00 22.23 71 TRP A CA 1
ATOM 543 C C . TRP A 1 71 ? 28.336 -3.630 -7.733 1.00 22.23 71 TRP A C 1
ATOM 545 O O . TRP A 1 71 ? 27.317 -4.312 -7.679 1.00 22.23 71 TRP A O 1
ATOM 555 N N . SER A 1 72 ? 29.533 -4.158 -7.968 1.00 26.09 72 SER A N 1
ATOM 556 C CA . SER A 1 72 ? 29.828 -5.588 -8.011 1.00 26.09 72 SER A CA 1
ATOM 557 C C . SER A 1 72 ? 29.786 -6.175 -6.601 1.00 26.09 72 SER A C 1
ATOM 559 O O . SER A 1 72 ? 30.572 -5.761 -5.751 1.00 26.09 72 SER A O 1
ATOM 561 N N . GLN A 1 73 ? 28.925 -7.162 -6.358 1.00 27.75 73 GLN A N 1
ATOM 562 C CA . GLN A 1 73 ? 29.167 -8.143 -5.302 1.00 27.75 73 GLN A CA 1
ATOM 563 C C . GLN A 1 73 ? 29.992 -9.277 -5.911 1.00 27.75 73 GLN A C 1
ATOM 565 O O . GLN A 1 73 ? 29.479 -10.104 -6.662 1.00 27.75 73 GLN A O 1
ATOM 570 N N . ASP A 1 74 ? 31.292 -9.272 -5.622 1.00 26.47 74 ASP A N 1
ATOM 571 C CA . ASP A 1 74 ? 32.154 -10.422 -5.860 1.00 26.47 74 ASP A CA 1
ATOM 572 C C . ASP A 1 74 ? 31.850 -11.483 -4.797 1.00 26.47 74 ASP A C 1
ATOM 574 O O . ASP A 1 74 ? 32.224 -11.351 -3.630 1.00 26.47 74 ASP A O 1
ATOM 578 N N . TYR A 1 75 ? 31.211 -12.574 -5.215 1.00 26.66 75 TYR A N 1
ATOM 579 C CA . TYR A 1 75 ? 31.369 -13.855 -4.539 1.00 26.66 75 TYR A CA 1
ATOM 580 C C . TYR A 1 75 ? 32.826 -14.295 -4.718 1.00 26.66 75 TYR A C 1
ATOM 582 O O . TYR A 1 75 ? 33.218 -14.756 -5.790 1.00 26.66 75 TYR A O 1
ATOM 590 N N . SER A 1 76 ? 33.643 -14.173 -3.672 1.00 27.33 76 SER A N 1
ATOM 591 C CA . SER A 1 76 ? 34.937 -14.851 -3.621 1.00 27.33 76 SER A CA 1
ATOM 592 C C . SER A 1 76 ? 35.071 -15.668 -2.341 1.00 27.33 76 SER A C 1
ATOM 594 O O . SER A 1 76 ? 35.041 -15.176 -1.216 1.00 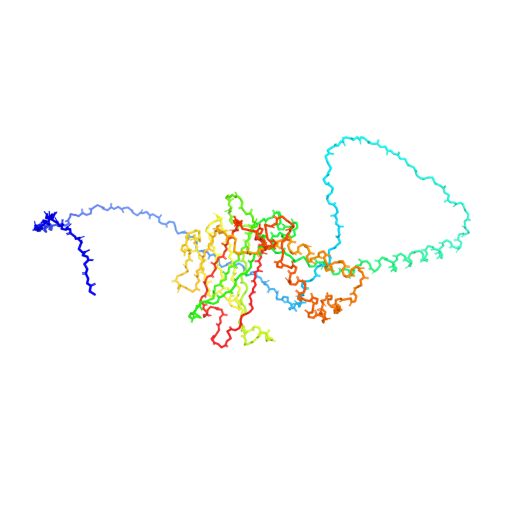27.33 76 SER A O 1
ATOM 596 N N . LEU A 1 77 ? 35.176 -16.973 -2.574 1.00 28.25 77 LEU A N 1
ATOM 597 C CA . LEU A 1 77 ? 35.617 -17.992 -1.639 1.00 28.25 77 LEU A CA 1
ATOM 598 C C . LEU A 1 77 ? 36.985 -17.610 -1.057 1.00 28.25 77 LEU A C 1
ATOM 600 O O . LEU A 1 77 ? 37.835 -17.048 -1.748 1.00 28.25 77 LEU A O 1
ATOM 604 N N . GLY A 1 78 ? 37.171 -17.939 0.219 1.00 26.08 78 GLY A N 1
ATOM 605 C CA . GLY A 1 78 ? 38.245 -17.425 1.056 1.00 26.08 78 GLY A CA 1
ATOM 606 C C . GLY A 1 78 ? 39.679 -17.603 0.552 1.00 26.08 78 GLY A C 1
ATOM 607 O O . GLY A 1 78 ? 40.024 -18.533 -0.180 1.00 26.08 78 GLY A O 1
ATOM 608 N N . ARG A 1 79 ? 40.539 -16.723 1.068 1.00 27.55 79 ARG A N 1
ATOM 609 C CA . ARG A 1 79 ? 41.904 -17.032 1.501 1.00 27.55 79 ARG A CA 1
ATOM 610 C C . ARG A 1 79 ? 42.444 -15.882 2.354 1.00 27.55 79 ARG A C 1
ATOM 612 O O . ARG A 1 79 ? 42.285 -14.721 1.996 1.00 27.55 79 ARG A O 1
ATOM 619 N N . ASP A 1 80 ? 43.080 -16.255 3.462 1.00 28.92 80 ASP A N 1
ATOM 620 C CA . ASP A 1 80 ? 43.979 -15.429 4.273 1.00 28.92 80 ASP A CA 1
ATOM 621 C C . ASP A 1 80 ? 44.992 -14.649 3.414 1.00 28.92 80 ASP A C 1
ATOM 623 O O . ASP A 1 80 ? 45.360 -15.110 2.334 1.00 28.92 80 ASP A O 1
ATOM 627 N N . TRP A 1 81 ? 45.467 -13.497 3.900 1.00 25.86 81 TRP A N 1
ATOM 628 C CA . TRP A 1 81 ? 46.865 -13.262 4.315 1.00 25.86 81 TRP A CA 1
ATOM 629 C C . TRP A 1 81 ? 47.128 -11.773 4.639 1.00 25.86 81 TRP A C 1
ATOM 631 O O . TRP A 1 81 ? 46.627 -10.854 4.000 1.00 25.86 81 TRP A O 1
ATOM 641 N N . SER A 1 82 ? 47.945 -11.623 5.680 1.00 27.39 82 SER A N 1
ATOM 642 C CA . SER A 1 82 ? 48.602 -10.482 6.334 1.00 27.39 82 SER A CA 1
ATOM 643 C C . SER A 1 82 ? 49.021 -9.229 5.544 1.00 27.39 82 SER A C 1
ATOM 645 O O . SER A 1 82 ? 49.408 -9.295 4.382 1.00 27.39 82 SER A O 1
ATOM 647 N N . GLU A 1 83 ? 49.096 -8.133 6.315 1.00 33.41 83 GLU A N 1
ATOM 648 C CA . GLU A 1 83 ? 50.015 -6.977 6.265 1.00 33.41 83 GLU A CA 1
ATOM 649 C C . GLU A 1 83 ? 51.067 -6.911 5.143 1.00 33.41 83 GLU A C 1
ATOM 651 O O . GLU A 1 83 ? 51.870 -7.828 4.981 1.00 33.41 83 GLU A O 1
ATOM 656 N N . SER A 1 84 ? 51.191 -5.734 4.511 1.00 30.58 84 SER A N 1
ATOM 657 C CA . SER A 1 84 ? 52.478 -5.122 4.130 1.00 30.58 84 SER A CA 1
ATOM 658 C C . SER A 1 84 ? 52.315 -3.652 3.724 1.00 30.58 84 SER A C 1
ATOM 660 O O . SER A 1 84 ? 51.450 -3.278 2.938 1.00 30.58 84 SER A O 1
ATOM 662 N N . SER A 1 85 ? 53.198 -2.834 4.276 1.00 31.08 85 SER A N 1
ATOM 663 C CA . SER A 1 85 ? 53.470 -1.419 4.037 1.00 31.08 85 SER A CA 1
ATOM 664 C C . SER A 1 85 ? 54.197 -1.152 2.704 1.00 31.08 85 SER A C 1
ATOM 666 O O . SER A 1 85 ? 54.850 -2.046 2.175 1.00 31.08 85 SER A O 1
ATOM 668 N N . LEU A 1 86 ? 54.146 0.097 2.200 1.00 30.09 86 LEU A N 1
ATOM 669 C CA . LEU A 1 86 ? 55.311 0.972 1.918 1.00 30.09 86 LEU A CA 1
ATOM 670 C C . LEU A 1 86 ? 55.006 2.132 0.934 1.00 30.09 86 LEU A C 1
ATOM 672 O O . LEU A 1 86 ? 54.591 1.930 -0.199 1.00 30.09 86 LEU A O 1
ATOM 676 N N . SER A 1 87 ? 55.334 3.338 1.412 1.00 28.50 87 SER A N 1
ATOM 677 C CA . SER A 1 87 ? 56.121 4.412 0.774 1.00 28.50 87 SER A CA 1
ATOM 678 C C . SER A 1 87 ? 55.762 4.965 -0.614 1.00 28.50 87 SER A C 1
ATOM 680 O O . SER A 1 87 ? 55.969 4.319 -1.635 1.00 28.50 87 SER A O 1
ATOM 682 N N . PHE A 1 88 ? 55.484 6.277 -0.655 1.00 30.75 88 PHE A N 1
ATOM 683 C CA . PHE A 1 88 ? 55.785 7.127 -1.815 1.00 30.75 88 PHE A CA 1
ATOM 684 C C . PHE A 1 88 ? 56.735 8.271 -1.422 1.00 30.75 88 PHE A C 1
ATOM 686 O O . PHE A 1 88 ? 56.460 9.060 -0.518 1.00 30.75 88 PHE A O 1
ATOM 693 N N . LEU A 1 89 ? 57.883 8.307 -2.102 1.00 32.81 89 LEU A N 1
ATOM 694 C CA . LEU A 1 89 ? 58.956 9.295 -1.998 1.00 32.81 89 LEU A CA 1
ATOM 695 C C . LEU A 1 89 ? 58.642 10.569 -2.805 1.00 32.81 89 LEU A C 1
ATOM 697 O O . LEU A 1 89 ? 58.231 10.502 -3.958 1.00 32.81 89 LEU A O 1
ATOM 701 N N . TYR A 1 90 ? 58.922 11.709 -2.171 1.00 31.69 90 TYR A N 1
ATOM 702 C CA . TYR A 1 90 ? 59.668 12.886 -2.651 1.00 31.69 90 TYR A CA 1
ATOM 703 C C . TYR A 1 90 ? 59.873 13.140 -4.161 1.00 31.69 90 TYR A C 1
ATOM 705 O O . TYR A 1 90 ? 60.609 12.415 -4.822 1.00 31.69 90 TYR A O 1
ATOM 713 N N . LEU A 1 91 ? 59.400 14.314 -4.609 1.00 31.25 91 LEU A N 1
ATOM 714 C CA . LEU A 1 91 ? 60.004 15.296 -5.545 1.00 31.25 91 LEU A CA 1
ATOM 715 C C . LEU A 1 91 ? 58.995 16.477 -5.600 1.00 31.25 91 LEU A C 1
ATOM 717 O O . LEU A 1 91 ? 57.803 16.227 -5.699 1.00 31.25 91 LEU A O 1
ATOM 721 N N . THR A 1 92 ? 59.299 17.769 -5.431 1.00 36.31 92 THR A N 1
ATOM 722 C CA . THR A 1 92 ? 60.395 18.593 -5.967 1.00 36.31 92 THR A CA 1
ATOM 723 C C . THR A 1 92 ? 60.655 19.864 -5.132 1.00 36.31 92 THR A C 1
ATOM 725 O O . THR A 1 92 ? 59.741 20.459 -4.556 1.00 36.31 92 THR A O 1
ATOM 728 N N . GLU A 1 93 ? 61.909 20.324 -5.158 1.00 40.69 93 GLU A N 1
ATOM 729 C CA . GLU A 1 93 ? 62.417 21.596 -4.630 1.00 40.69 93 GLU A CA 1
ATOM 730 C C . GLU A 1 93 ? 62.077 22.838 -5.493 1.00 40.69 93 GLU A C 1
ATOM 732 O O . GLU A 1 93 ? 61.886 22.751 -6.701 1.00 40.69 93 GLU A O 1
ATOM 737 N N . ARG A 1 94 ? 62.119 24.008 -4.827 1.00 49.25 94 ARG A N 1
ATOM 738 C CA . ARG A 1 94 ? 62.258 25.401 -5.324 1.00 49.25 94 ARG A CA 1
ATOM 739 C C . ARG A 1 94 ? 61.219 25.943 -6.322 1.00 49.25 94 ARG A C 1
ATOM 741 O O . ARG A 1 94 ? 61.457 26.036 -7.519 1.00 49.25 94 ARG A O 1
ATOM 748 N N . MET A 1 95 ? 60.166 26.548 -5.765 1.00 39.34 95 MET A N 1
ATOM 749 C CA . MET A 1 95 ? 59.474 27.690 -6.379 1.00 39.34 95 MET A CA 1
ATOM 750 C C . MET A 1 95 ? 59.411 28.864 -5.390 1.00 39.34 95 MET A C 1
ATOM 752 O O . MET A 1 95 ? 59.149 28.674 -4.200 1.00 39.34 95 MET A O 1
ATOM 756 N N . ASP A 1 96 ? 59.677 30.066 -5.902 1.00 52.25 96 ASP A N 1
ATOM 757 C CA . ASP A 1 96 ? 59.680 31.356 -5.202 1.00 52.25 96 ASP A CA 1
ATOM 758 C C . ASP A 1 96 ? 58.375 31.600 -4.407 1.00 52.25 96 ASP A C 1
ATOM 760 O O . ASP A 1 96 ? 57.264 31.358 -4.892 1.00 52.25 96 ASP A O 1
ATOM 764 N N . MET A 1 97 ? 58.496 32.075 -3.160 1.00 48.25 97 MET A N 1
ATOM 765 C CA . MET A 1 97 ? 57.390 32.145 -2.191 1.00 48.25 97 MET A CA 1
ATOM 766 C C . MET A 1 97 ? 56.274 33.121 -2.591 1.00 48.25 97 MET A C 1
ATOM 768 O O . MET A 1 97 ? 55.148 32.968 -2.120 1.00 48.25 97 MET A O 1
ATOM 772 N N . ARG A 1 98 ? 56.532 34.071 -3.502 1.00 50.22 98 ARG A N 1
ATOM 773 C CA . ARG A 1 98 ? 55.500 34.990 -4.023 1.00 50.22 98 ARG A CA 1
ATOM 774 C C . ARG A 1 98 ? 54.528 34.345 -5.016 1.00 50.22 98 ARG A C 1
ATOM 776 O O . ARG A 1 98 ? 53.415 34.838 -5.152 1.00 50.22 98 ARG A O 1
ATOM 783 N N . ASN A 1 99 ? 54.897 33.228 -5.649 1.00 50.00 99 ASN A N 1
ATOM 784 C CA . ASN A 1 99 ? 54.004 32.491 -6.554 1.00 50.00 99 ASN A CA 1
ATOM 785 C C . ASN A 1 99 ? 53.224 31.366 -5.859 1.00 50.00 99 ASN A C 1
ATOM 787 O O . ASN A 1 99 ? 52.213 30.912 -6.389 1.00 50.00 99 ASN A O 1
ATOM 791 N N . ARG A 1 100 ? 53.634 30.944 -4.653 1.00 53.84 100 ARG A N 1
ATOM 792 C CA . ARG A 1 100 ? 52.964 29.868 -3.896 1.00 53.84 100 ARG A CA 1
ATOM 793 C C . ARG A 1 100 ? 51.585 30.287 -3.384 1.00 53.84 100 ARG A C 1
ATOM 795 O O . ARG A 1 100 ? 50.671 29.473 -3.389 1.00 53.84 100 ARG A O 1
ATOM 802 N N . THR A 1 101 ? 51.400 31.553 -3.010 1.00 55.06 101 THR A N 1
ATOM 803 C CA . THR A 1 101 ? 50.101 32.087 -2.561 1.00 55.06 101 THR A CA 1
ATOM 804 C C . THR A 1 101 ? 49.089 32.211 -3.698 1.00 55.06 101 THR A C 1
ATOM 806 O O . THR A 1 101 ? 47.910 31.939 -3.487 1.00 55.06 101 THR A O 1
ATOM 809 N N . ASN A 1 102 ? 49.532 32.553 -4.910 1.00 52.16 102 ASN A N 1
ATOM 810 C CA . ASN A 1 102 ? 48.661 32.632 -6.086 1.00 52.16 102 ASN A CA 1
ATOM 811 C C . ASN A 1 102 ? 48.325 31.242 -6.648 1.00 52.16 102 ASN A C 1
ATOM 813 O O . ASN A 1 102 ? 47.184 31.009 -7.038 1.00 52.16 102 ASN A O 1
ATOM 817 N N . LEU A 1 103 ? 49.272 30.295 -6.604 1.00 54.34 103 LEU A N 1
ATOM 818 C CA . LEU A 1 103 ? 49.027 28.902 -6.988 1.00 54.34 103 LEU A CA 1
ATOM 819 C C . LEU A 1 103 ? 48.078 28.200 -6.000 1.00 54.34 103 LEU A C 1
ATOM 821 O O . LEU A 1 103 ? 47.138 27.542 -6.426 1.00 54.34 103 LEU A O 1
ATOM 825 N N . LEU A 1 104 ? 48.256 28.400 -4.686 1.00 55.44 104 LEU A N 1
ATOM 826 C CA . LEU A 1 104 ? 47.352 27.861 -3.658 1.00 55.44 104 LEU A CA 1
ATOM 827 C C . LEU A 1 104 ? 45.944 28.463 -3.746 1.00 55.44 104 LEU A C 1
ATOM 829 O O . LEU A 1 104 ? 44.972 27.737 -3.571 1.00 55.44 104 LEU A O 1
ATOM 833 N N . ARG A 1 105 ? 45.812 29.757 -4.073 1.00 57.19 105 ARG A N 1
ATOM 834 C CA . ARG A 1 105 ? 44.506 30.391 -4.335 1.00 57.19 105 ARG A CA 1
ATOM 835 C C . ARG A 1 105 ? 43.840 29.850 -5.601 1.00 57.19 105 ARG A C 1
ATOM 837 O O . ARG A 1 105 ? 42.633 29.641 -5.588 1.00 57.19 105 ARG A O 1
ATOM 844 N N . GLY A 1 106 ? 44.612 29.581 -6.655 1.00 55.75 106 GLY A N 1
ATOM 845 C CA . GLY A 1 106 ? 44.112 28.958 -7.885 1.00 55.75 106 GLY A CA 1
ATOM 846 C C . GLY A 1 106 ? 43.664 27.508 -7.682 1.00 55.75 106 GLY A C 1
ATOM 847 O O . GLY A 1 106 ? 42.603 27.128 -8.165 1.00 55.75 106 GLY A O 1
ATOM 848 N N . VAL A 1 107 ? 44.417 26.719 -6.907 1.00 60.06 107 VAL A N 1
ATOM 849 C CA . VAL A 1 107 ? 44.066 25.327 -6.581 1.00 60.06 107 VAL A CA 1
ATOM 850 C C . VAL A 1 107 ? 42.880 25.256 -5.615 1.00 60.06 107 VAL A C 1
ATOM 852 O O . VAL A 1 107 ? 42.011 24.418 -5.822 1.00 60.06 107 VAL A O 1
ATOM 855 N N . LEU A 1 108 ? 42.763 26.157 -4.625 1.00 56.12 108 LEU A N 1
ATOM 856 C CA . LEU A 1 108 ? 41.563 26.231 -3.776 1.00 56.12 108 LEU A CA 1
ATOM 857 C C . LEU A 1 108 ? 40.322 26.660 -4.571 1.00 56.12 108 LEU A C 1
ATOM 859 O O . LEU A 1 108 ? 39.256 26.089 -4.372 1.00 56.12 108 LEU A O 1
ATOM 863 N N . ALA A 1 109 ? 40.449 27.635 -5.477 1.00 56.88 109 ALA A N 1
ATOM 864 C CA . ALA A 1 109 ? 39.339 28.078 -6.320 1.00 56.88 109 ALA A CA 1
ATOM 865 C C . ALA A 1 109 ? 38.904 26.988 -7.316 1.00 56.88 109 ALA A C 1
ATOM 867 O O . ALA A 1 109 ? 37.709 26.789 -7.513 1.00 56.88 109 ALA A O 1
ATOM 868 N N . ALA A 1 110 ? 39.850 26.231 -7.883 1.00 53.75 110 ALA A N 1
ATOM 869 C CA . ALA A 1 110 ? 39.551 25.077 -8.729 1.00 53.75 110 ALA A CA 1
ATOM 870 C C . ALA A 1 110 ? 38.957 23.903 -7.927 1.00 53.75 110 ALA A C 1
ATOM 872 O O . ALA A 1 110 ? 38.025 23.265 -8.402 1.00 53.75 110 ALA A O 1
ATOM 873 N N . ALA A 1 111 ? 39.425 23.648 -6.700 1.00 55.75 111 ALA A N 1
ATOM 874 C CA . ALA A 1 111 ? 38.880 22.607 -5.823 1.00 55.75 111 ALA A CA 1
ATOM 875 C C . ALA A 1 111 ? 37.471 22.944 -5.299 1.00 55.75 111 ALA A C 1
ATOM 877 O O . ALA A 1 111 ? 36.647 22.047 -5.163 1.00 55.75 111 ALA A O 1
ATOM 878 N N . LEU A 1 112 ? 37.156 24.224 -5.073 1.00 54.06 112 LEU A N 1
ATOM 879 C CA . LEU A 1 112 ? 35.799 24.688 -4.754 1.00 54.06 112 LEU A CA 1
ATOM 880 C C . LEU A 1 112 ? 34.873 24.664 -5.982 1.00 54.06 112 LEU A C 1
ATOM 882 O O . LEU A 1 112 ? 33.706 24.308 -5.848 1.00 54.06 112 LEU A O 1
ATOM 886 N N . ALA A 1 113 ? 35.389 24.966 -7.178 1.00 51.00 113 ALA A N 1
ATOM 887 C CA . ALA A 1 113 ? 34.625 24.880 -8.426 1.00 51.00 113 ALA A CA 1
ATOM 888 C C . ALA A 1 113 ? 34.360 23.427 -8.876 1.00 51.00 113 ALA A C 1
ATOM 890 O O . ALA A 1 113 ? 33.307 23.151 -9.441 1.00 51.00 113 ALA A O 1
ATOM 891 N N . LEU A 1 114 ? 35.275 22.491 -8.590 1.00 48.00 114 LEU A N 1
ATOM 892 C CA . LEU A 1 114 ? 35.100 21.053 -8.848 1.00 48.00 114 LEU A CA 1
ATOM 893 C C . LEU A 1 114 ? 34.335 20.335 -7.721 1.00 48.00 114 LEU A C 1
ATOM 895 O O . LEU A 1 114 ? 33.600 19.394 -7.997 1.00 48.00 114 LEU A O 1
ATOM 899 N N . GLY A 1 115 ? 34.458 20.787 -6.467 1.00 45.75 115 GLY A N 1
ATOM 900 C CA . GLY A 1 115 ? 33.718 20.239 -5.323 1.00 45.75 115 GLY A CA 1
ATOM 901 C C . GLY A 1 115 ? 32.253 20.688 -5.259 1.00 45.75 115 GLY A C 1
ATOM 902 O O . GLY A 1 115 ? 31.404 19.941 -4.781 1.00 45.75 115 GLY A O 1
ATOM 903 N N . GLY A 1 116 ? 31.932 21.874 -5.790 1.00 44.75 116 GLY A N 1
ATOM 904 C CA . GLY A 1 116 ? 30.566 22.409 -5.824 1.00 44.75 116 GLY A CA 1
ATOM 905 C C . GLY A 1 116 ? 29.627 21.726 -6.826 1.00 44.75 116 GLY A C 1
ATOM 906 O O . GLY A 1 116 ? 28.416 21.882 -6.717 1.00 44.75 116 GLY A O 1
ATOM 907 N N . PHE A 1 117 ? 30.156 20.946 -7.774 1.00 44.25 117 PHE A N 1
ATOM 908 C CA . PHE A 1 117 ? 29.349 20.249 -8.785 1.00 44.25 117 PHE A CA 1
ATOM 909 C C . PHE A 1 117 ? 28.923 18.828 -8.371 1.00 44.25 117 PHE A C 1
ATOM 911 O O . PHE A 1 117 ? 28.185 18.173 -9.100 1.00 44.25 117 PHE A O 1
ATOM 918 N N . ALA A 1 118 ? 29.364 18.341 -7.205 1.00 43.66 118 ALA A N 1
ATOM 919 C CA . ALA A 1 118 ? 29.115 16.967 -6.761 1.00 43.66 118 ALA A CA 1
ATOM 920 C C . ALA A 1 118 ? 27.841 16.776 -5.905 1.00 43.66 118 ALA A C 1
ATOM 922 O O . ALA A 1 118 ? 27.538 15.645 -5.541 1.00 43.66 118 ALA A O 1
ATOM 923 N N . ILE A 1 119 ? 27.080 17.834 -5.582 1.00 48.25 119 ILE A N 1
ATOM 924 C CA . ILE A 1 119 ? 25.974 17.774 -4.590 1.00 48.25 119 ILE A CA 1
ATOM 925 C C . ILE A 1 119 ? 24.587 18.037 -5.216 1.00 48.25 119 ILE A C 1
ATOM 927 O O . ILE A 1 119 ? 23.661 18.481 -4.552 1.00 48.25 119 ILE A O 1
ATOM 931 N N . LEU A 1 120 ? 24.411 17.767 -6.510 1.00 41.53 120 LEU A N 1
ATOM 932 C CA . LEU A 1 120 ? 23.095 17.843 -7.170 1.00 41.53 120 LEU A CA 1
ATOM 933 C C . LEU A 1 120 ? 22.777 16.565 -7.949 1.00 41.53 120 LEU A C 1
ATOM 935 O O . LEU A 1 120 ? 22.161 16.610 -9.010 1.00 41.53 120 LEU A O 1
ATOM 939 N N . THR A 1 121 ? 23.195 15.408 -7.430 1.00 43.41 121 THR A N 1
ATOM 940 C CA . THR A 1 121 ? 22.559 14.162 -7.862 1.00 43.41 121 THR A CA 1
ATOM 941 C C . THR A 1 121 ? 21.236 14.058 -7.105 1.00 43.41 121 THR A C 1
ATOM 943 O O . THR A 1 121 ? 21.262 14.015 -5.873 1.00 43.41 121 THR A O 1
ATOM 946 N N . PRO A 1 122 ? 20.071 14.098 -7.781 1.00 41.25 122 PRO A N 1
ATOM 947 C CA . PRO A 1 122 ? 18.828 13.749 -7.112 1.00 41.25 122 PRO A CA 1
ATOM 948 C C . PRO A 1 122 ? 18.996 12.339 -6.528 1.00 41.25 122 PRO A C 1
ATOM 950 O O . PRO A 1 122 ? 19.640 11.500 -7.175 1.00 41.25 122 PRO A O 1
ATOM 953 N N . PRO A 1 123 ? 18.478 12.070 -5.315 1.00 39.66 123 PRO A N 1
ATOM 954 C CA . PRO A 1 123 ? 18.461 10.712 -4.798 1.00 39.66 123 PRO A CA 1
ATOM 955 C C . PRO A 1 123 ? 17.821 9.824 -5.862 1.00 39.66 123 PRO A C 1
ATOM 957 O O . PRO A 1 123 ? 16.772 10.156 -6.417 1.00 39.66 123 PRO A O 1
ATOM 960 N N . GLN A 1 124 ? 18.508 8.739 -6.211 1.00 34.09 124 GLN A N 1
ATOM 961 C CA . GLN A 1 124 ? 17.959 7.776 -7.148 1.00 34.09 124 GLN A CA 1
ATOM 962 C C . GLN A 1 124 ? 16.719 7.176 -6.489 1.00 34.09 124 GLN A C 1
ATOM 964 O O . GLN A 1 124 ? 16.835 6.475 -5.488 1.00 34.09 124 GLN A O 1
ATOM 969 N N . ALA A 1 125 ? 15.540 7.498 -7.018 1.00 33.31 125 ALA A N 1
ATOM 970 C CA . ALA A 1 125 ? 14.306 6.858 -6.603 1.00 33.31 125 ALA A CA 1
ATOM 971 C C . ALA A 1 125 ? 14.384 5.389 -7.037 1.00 33.31 125 ALA A C 1
ATOM 973 O O . ALA A 1 125 ? 14.398 5.077 -8.231 1.00 33.31 125 ALA A O 1
ATOM 974 N N . MET A 1 126 ? 14.531 4.500 -6.059 1.00 38.94 126 MET A N 1
ATOM 975 C CA . MET A 1 126 ? 14.461 3.059 -6.261 1.00 38.94 126 MET A CA 1
ATOM 976 C C . MET A 1 126 ? 12.996 2.707 -6.519 1.00 38.94 126 MET A C 1
ATOM 978 O O . MET A 1 126 ? 12.113 3.220 -5.845 1.00 38.94 126 MET A O 1
ATOM 982 N N . GLY A 1 127 ? 12.738 1.920 -7.557 1.00 38.03 127 GLY A N 1
ATOM 983 C CA . GLY A 1 127 ? 11.398 1.461 -7.904 1.00 38.03 127 GLY A CA 1
ATOM 984 C C . GLY A 1 127 ? 11.487 0.078 -8.525 1.00 38.03 127 GLY A C 1
ATOM 985 O O . GLY A 1 127 ? 11.799 -0.042 -9.710 1.00 38.03 127 GLY A O 1
ATOM 986 N N . ALA A 1 128 ? 11.321 -0.920 -7.665 1.00 49.59 128 ALA A N 1
ATOM 987 C CA . ALA A 1 128 ? 10.726 -2.236 -7.880 1.00 49.59 128 ALA A CA 1
ATOM 988 C C . ALA A 1 128 ? 10.452 -2.756 -6.455 1.00 49.59 128 ALA A C 1
ATOM 990 O O . ALA A 1 128 ? 11.368 -2.830 -5.635 1.00 49.59 128 ALA A O 1
ATOM 991 N N . ASP A 1 129 ? 9.183 -2.971 -6.159 1.00 55.75 129 ASP A N 1
ATOM 992 C CA . ASP A 1 129 ? 8.460 -2.817 -4.889 1.00 55.75 129 ASP A CA 1
ATOM 993 C C . ASP A 1 129 ? 8.336 -4.111 -4.080 1.00 55.75 129 ASP A C 1
ATOM 995 O O . ASP A 1 129 ? 7.314 -4.406 -3.487 1.00 55.75 129 ASP A O 1
ATOM 999 N N . HIS A 1 130 ? 9.404 -4.902 -4.029 1.00 58.00 130 HIS A N 1
ATOM 1000 C CA . HIS A 1 130 ? 9.371 -6.158 -3.272 1.00 58.00 130 HIS A CA 1
ATOM 1001 C C . HIS A 1 130 ? 10.618 -6.405 -2.416 1.00 58.00 130 HIS A C 1
ATOM 1003 O O . HIS A 1 130 ? 10.751 -7.455 -1.798 1.00 58.00 130 HIS A O 1
ATOM 1009 N N . LEU A 1 131 ? 11.563 -5.457 -2.405 1.00 64.62 131 LEU A N 1
ATOM 1010 C CA . LEU A 1 131 ? 12.795 -5.472 -1.610 1.00 64.62 131 LEU A CA 1
ATOM 1011 C C . LEU A 1 131 ? 13.290 -4.024 -1.464 1.00 64.62 131 LEU A C 1
ATOM 1013 O O . LEU A 1 131 ? 14.196 -3.609 -2.202 1.00 64.62 131 LEU A O 1
ATOM 1017 N N . ASP A 1 132 ? 12.698 -3.256 -0.545 1.00 63.97 132 ASP A N 1
ATOM 1018 C CA . ASP A 1 132 ? 13.042 -1.843 -0.346 1.00 63.97 132 ASP A CA 1
ATOM 1019 C C . ASP A 1 132 ? 14.509 -1.643 0.118 1.00 63.97 132 ASP A C 1
ATOM 1021 O O . ASP A 1 132 ? 15.368 -2.538 0.146 1.00 63.97 132 ASP A O 1
ATOM 1025 N N . SER A 1 133 ? 14.841 -0.387 0.422 1.00 63.12 133 SER A N 1
ATOM 1026 C CA . SER A 1 133 ? 16.141 0.051 0.932 1.00 63.12 133 SER A CA 1
ATOM 1027 C C . SER A 1 133 ? 16.694 -0.814 2.085 1.00 63.12 133 SER A C 1
ATOM 1029 O O . SER A 1 133 ? 15.987 -1.532 2.780 1.00 63.12 133 SER A O 1
ATOM 1031 N N . ASN A 1 134 ? 17.993 -0.695 2.381 1.00 66.50 134 ASN A N 1
ATOM 1032 C CA . ASN A 1 134 ? 18.601 -1.440 3.496 1.00 66.50 134 ASN A CA 1
ATOM 1033 C C . ASN A 1 134 ? 17.914 -1.215 4.859 1.00 66.50 134 ASN A C 1
ATOM 1035 O O . ASN A 1 134 ? 18.078 -2.049 5.744 1.00 66.50 134 ASN A O 1
ATOM 1039 N N . ALA A 1 135 ? 17.205 -0.096 5.044 1.00 65.44 135 ALA A N 1
ATOM 1040 C CA . ALA A 1 135 ? 16.501 0.200 6.287 1.00 65.44 135 ALA A CA 1
ATOM 1041 C C . ALA A 1 135 ? 15.269 -0.697 6.485 1.00 65.44 135 ALA A C 1
ATOM 1043 O O . ALA A 1 135 ? 15.095 -1.243 7.567 1.00 65.44 135 ALA A O 1
ATOM 1044 N N . THR A 1 136 ? 14.463 -0.912 5.446 1.00 69.62 136 THR A N 1
ATOM 1045 C CA . THR A 1 136 ? 13.268 -1.773 5.509 1.00 69.62 136 THR A CA 1
ATOM 1046 C C . THR A 1 136 ? 13.646 -3.250 5.569 1.00 69.62 136 THR A C 1
ATOM 1048 O O . THR A 1 136 ? 13.035 -4.011 6.302 1.00 69.62 136 THR A O 1
ATOM 1051 N N . LYS A 1 137 ? 14.766 -3.650 4.953 1.00 72.44 137 LYS A N 1
ATOM 1052 C CA . LYS A 1 137 ? 15.328 -5.002 5.139 1.00 72.44 137 LYS A CA 1
ATOM 1053 C C . LYS A 1 137 ? 15.715 -5.314 6.585 1.00 72.44 137 LYS A C 1
ATOM 1055 O O . LYS A 1 137 ? 15.794 -6.484 6.952 1.00 72.44 137 LYS A O 1
ATOM 1060 N N . ALA A 1 138 ? 16.029 -4.290 7.381 1.00 79.94 138 ALA A N 1
ATOM 1061 C CA . ALA A 1 138 ? 16.329 -4.454 8.800 1.00 79.94 138 ALA A CA 1
ATOM 1062 C C . ALA A 1 138 ? 15.060 -4.544 9.665 1.00 79.94 138 ALA A C 1
ATOM 1064 O O . ALA A 1 138 ? 15.144 -5.072 10.769 1.00 79.94 138 ALA A O 1
ATOM 1065 N N . GLU A 1 139 ? 13.915 -4.076 9.156 1.00 84.06 139 GLU A N 1
ATOM 1066 C CA . GLU A 1 139 ? 12.598 -4.187 9.788 1.00 84.06 139 GLU A CA 1
ATOM 1067 C C . GLU A 1 139 ? 11.549 -4.649 8.756 1.00 84.06 139 GLU A C 1
ATOM 1069 O O . GLU A 1 139 ? 10.784 -3.831 8.232 1.00 84.06 139 GLU A O 1
ATOM 1074 N N . PRO A 1 140 ? 11.512 -5.957 8.427 1.00 86.56 140 PRO A N 1
ATOM 1075 C CA . PRO A 1 140 ? 10.646 -6.479 7.371 1.00 86.56 140 PRO A CA 1
ATOM 1076 C C . PRO A 1 140 ? 9.156 -6.215 7.605 1.00 86.56 140 PRO A C 1
ATOM 1078 O O . PRO A 1 140 ? 8.388 -6.143 6.651 1.00 86.56 140 PRO A O 1
ATOM 1081 N N . THR A 1 141 ? 8.726 -6.022 8.858 1.00 87.75 141 THR A N 1
ATOM 1082 C CA . THR A 1 141 ? 7.320 -5.722 9.173 1.00 87.75 141 THR A CA 1
ATOM 1083 C C . THR A 1 141 ? 6.904 -4.293 8.803 1.00 87.75 141 THR A C 1
ATOM 1085 O O . THR A 1 141 ? 5.712 -3.982 8.837 1.00 87.75 141 THR A O 1
ATOM 1088 N N . ALA A 1 142 ? 7.865 -3.439 8.431 1.00 89.12 142 ALA A N 1
ATOM 1089 C CA . ALA A 1 142 ? 7.657 -2.107 7.869 1.00 89.12 142 ALA A CA 1
ATOM 1090 C C . ALA A 1 142 ? 7.990 -2.023 6.363 1.00 89.12 142 ALA A C 1
ATOM 1092 O O . ALA A 1 142 ? 7.788 -0.960 5.772 1.00 89.12 142 ALA A O 1
ATOM 1093 N N . ASP A 1 143 ? 8.499 -3.107 5.762 1.00 88.19 143 ASP A N 1
ATOM 1094 C CA . ASP A 1 143 ? 8.885 -3.216 4.348 1.00 88.19 143 ASP A CA 1
ATOM 1095 C C . ASP A 1 143 ? 7.647 -3.453 3.479 1.00 88.19 143 ASP A C 1
ATOM 1097 O O . ASP A 1 143 ? 7.153 -4.581 3.395 1.00 88.19 143 ASP A O 1
ATOM 1101 N N . LEU A 1 144 ? 7.105 -2.376 2.904 1.00 87.81 144 LEU A N 1
ATOM 1102 C CA . LEU A 1 144 ? 5.921 -2.439 2.055 1.00 87.81 144 LEU A CA 1
ATOM 1103 C C . LEU A 1 144 ? 6.238 -3.209 0.773 1.00 87.81 144 LEU A C 1
ATOM 1105 O O . LEU A 1 144 ? 7.185 -2.881 0.066 1.00 87.81 144 LEU A O 1
ATOM 1109 N N . ALA A 1 145 ? 5.402 -4.198 0.477 1.00 88.31 145 ALA A N 1
ATOM 1110 C CA . ALA A 1 145 ? 5.387 -4.858 -0.816 1.00 88.31 145 ALA A CA 1
ATOM 1111 C C . ALA A 1 145 ? 4.458 -4.062 -1.747 1.00 88.31 145 ALA A C 1
ATOM 1113 O O . ALA A 1 145 ? 4.890 -3.149 -2.442 1.00 88.31 145 ALA A O 1
ATOM 1114 N N . ASP A 1 146 ? 3.148 -4.279 -1.644 1.00 88.62 146 ASP A N 1
ATOM 1115 C CA . ASP A 1 146 ? 2.175 -3.697 -2.564 1.00 88.62 146 ASP A CA 1
ATOM 1116 C C . ASP A 1 146 ? 1.031 -2.957 -1.868 1.00 88.62 146 ASP A C 1
ATOM 1118 O O . ASP A 1 146 ? 0.700 -3.144 -0.689 1.00 88.62 146 ASP A O 1
ATOM 1122 N N . TRP A 1 147 ? 0.348 -2.149 -2.679 1.00 92.31 147 TRP A N 1
ATOM 1123 C CA . TRP A 1 147 ? -0.878 -1.453 -2.328 1.00 92.31 147 TRP A CA 1
ATOM 1124 C C . TRP A 1 147 ? -1.989 -1.753 -3.331 1.00 92.31 147 TRP A C 1
ATOM 1126 O O . TRP A 1 147 ? -1.840 -1.544 -4.535 1.00 92.31 147 TRP A O 1
ATOM 1136 N N . TYR A 1 148 ? -3.147 -2.151 -2.815 1.00 94.50 148 TYR A N 1
ATOM 1137 C CA . TYR A 1 148 ? -4.352 -2.396 -3.594 1.00 94.50 148 TYR A CA 1
ATOM 1138 C C . TYR A 1 148 ? -5.499 -1.552 -3.051 1.00 94.50 148 TYR A C 1
ATOM 1140 O O . TYR A 1 148 ? -5.705 -1.464 -1.842 1.00 94.50 148 TYR A O 1
ATOM 1148 N N . ALA A 1 149 ? -6.289 -0.974 -3.950 1.00 96.12 149 ALA A N 1
ATOM 1149 C CA . ALA A 1 149 ? -7.506 -0.259 -3.598 1.00 96.12 149 ALA A CA 1
ATOM 1150 C C . ALA A 1 149 ? -8.588 -0.538 -4.641 1.00 96.12 149 ALA A C 1
ATOM 1152 O O . ALA A 1 149 ? -8.343 -0.417 -5.844 1.00 96.12 149 ALA A O 1
ATOM 1153 N N . TRP A 1 150 ? -9.784 -0.908 -4.192 1.00 95.38 150 TRP A N 1
ATOM 1154 C CA . TRP A 1 150 ? -10.932 -1.121 -5.069 1.00 95.38 150 TRP A CA 1
ATOM 1155 C C . TRP A 1 150 ? -12.239 -0.884 -4.321 1.00 95.38 150 TRP A C 1
ATOM 1157 O O . TRP A 1 150 ? -12.340 -1.120 -3.120 1.00 95.38 150 TRP A O 1
ATOM 1167 N N . THR A 1 151 ? -13.262 -0.437 -5.036 1.00 95.25 151 THR A N 1
ATOM 1168 C CA . THR A 1 151 ? -14.617 -0.340 -4.490 1.00 95.25 151 THR A CA 1
ATOM 1169 C C . THR A 1 151 ? -15.367 -1.646 -4.706 1.00 95.25 151 THR A C 1
ATOM 1171 O O . THR A 1 151 ? -15.171 -2.309 -5.731 1.00 95.25 151 THR A O 1
ATOM 1174 N N . ASP A 1 152 ? -16.245 -2.004 -3.773 1.00 92.62 152 ASP A N 1
ATOM 1175 C CA . ASP A 1 152 ? -17.185 -3.104 -3.984 1.00 92.62 152 ASP A CA 1
ATOM 1176 C C . ASP A 1 152 ? -18.113 -2.825 -5.175 1.00 92.62 152 ASP A C 1
ATOM 1178 O O . ASP A 1 152 ? -18.249 -1.696 -5.657 1.00 92.62 152 ASP A O 1
ATOM 1182 N N . ALA A 1 153 ? -18.731 -3.886 -5.696 1.00 93.25 153 ALA A N 1
ATOM 1183 C CA . ALA A 1 153 ? -19.557 -3.806 -6.899 1.00 93.25 153 ALA A CA 1
ATOM 1184 C C . ALA A 1 153 ? -20.826 -2.954 -6.711 1.00 93.25 153 ALA A C 1
ATOM 1186 O O . ALA A 1 153 ? -21.358 -2.430 -7.689 1.00 93.25 153 ALA A O 1
ATOM 1187 N N . ASP A 1 154 ? -21.313 -2.835 -5.475 1.00 92.94 154 ASP A N 1
ATOM 1188 C CA . ASP A 1 154 ? -22.415 -1.954 -5.075 1.00 92.94 154 ASP A CA 1
ATOM 1189 C C . ASP A 1 154 ? -21.961 -0.510 -4.800 1.00 92.94 154 ASP A C 1
ATOM 1191 O O . ASP A 1 154 ? -22.794 0.395 -4.771 1.00 92.94 154 ASP A O 1
ATOM 1195 N N . GLY A 1 155 ? -20.651 -0.277 -4.675 1.00 91.56 155 GLY A N 1
ATOM 1196 C CA . GLY A 1 155 ? -20.066 1.021 -4.360 1.00 91.56 155 GLY A CA 1
ATOM 1197 C C . GLY A 1 155 ? -20.237 1.452 -2.901 1.00 91.56 155 GLY A C 1
ATOM 1198 O O . GLY A 1 155 ? -19.950 2.608 -2.601 1.00 91.56 155 GLY A O 1
ATOM 1199 N N . GLU A 1 156 ? -20.684 0.564 -2.005 1.00 94.75 156 GLU A N 1
ATOM 1200 C CA . GLU A 1 156 ? -20.929 0.895 -0.590 1.00 94.75 156 GLU A CA 1
ATOM 1201 C C . GLU A 1 156 ? -19.638 0.898 0.239 1.00 94.75 156 GLU A C 1
ATOM 1203 O O . GLU A 1 156 ? -19.542 1.580 1.263 1.00 94.75 156 GLU A O 1
ATOM 1208 N N . HIS A 1 157 ? -18.613 0.182 -0.226 1.00 96.88 157 HIS A N 1
ATOM 1209 C CA . HIS A 1 157 ? -17.353 0.050 0.491 1.00 96.88 157 HIS A CA 1
ATOM 1210 C C . HIS A 1 157 ? -16.134 0.305 -0.391 1.00 96.88 157 HIS A C 1
ATOM 1212 O O . HIS A 1 157 ? -16.074 -0.093 -1.558 1.00 96.88 157 HIS A O 1
ATOM 1218 N N . LEU A 1 158 ? -15.129 0.937 0.212 1.00 97.44 158 LEU A N 1
ATOM 1219 C CA . LEU A 1 158 ? -13.767 1.005 -0.291 1.00 97.44 158 LEU A CA 1
ATOM 1220 C C . LEU A 1 158 ? -12.931 -0.056 0.428 1.00 97.44 158 LEU A C 1
ATOM 1222 O O . LEU A 1 158 ? -12.781 -0.026 1.649 1.00 97.44 158 LEU A O 1
ATOM 1226 N N . ASN A 1 159 ? -12.363 -0.979 -0.336 1.00 97.94 159 ASN A N 1
ATOM 1227 C CA . ASN A 1 159 ? -11.423 -1.967 0.160 1.00 97.94 159 ASN A CA 1
ATOM 1228 C C . ASN A 1 159 ? -9.998 -1.498 -0.118 1.00 97.94 159 ASN A C 1
ATOM 1230 O O . ASN A 1 159 ? -9.686 -1.061 -1.228 1.00 97.94 159 ASN A O 1
ATOM 1234 N N . LEU A 1 160 ? -9.138 -1.613 0.886 1.00 98.25 160 LEU A N 1
ATOM 1235 C CA . LEU A 1 160 ? -7.732 -1.243 0.838 1.00 98.25 160 LEU A CA 1
ATOM 1236 C C . LEU A 1 160 ? -6.916 -2.429 1.337 1.00 98.25 160 LEU A C 1
ATOM 1238 O O . LEU A 1 160 ? -7.191 -2.941 2.420 1.00 98.25 160 LEU A O 1
ATOM 1242 N N . ALA A 1 161 ? -5.909 -2.855 0.590 1.00 96.50 161 ALA A N 1
ATOM 1243 C CA . ALA A 1 161 ? -4.976 -3.872 1.045 1.00 96.50 161 ALA A CA 1
ATOM 1244 C C . ALA A 1 161 ? -3.544 -3.359 0.951 1.00 96.50 161 ALA A C 1
ATOM 1246 O O . ALA A 1 161 ? -3.128 -2.813 -0.067 1.00 96.50 161 ALA A O 1
ATOM 1247 N N . MET A 1 162 ? -2.807 -3.555 2.033 1.00 95.06 162 MET A N 1
ATOM 1248 C CA . MET A 1 162 ? -1.388 -3.270 2.150 1.00 95.06 162 MET A CA 1
ATOM 1249 C C . MET A 1 162 ? -0.683 -4.592 2.429 1.00 95.06 162 MET A C 1
ATOM 1251 O O . MET A 1 162 ? -1.034 -5.273 3.397 1.00 95.06 162 MET A O 1
ATOM 1255 N N . THR A 1 163 ? 0.277 -4.961 1.589 1.00 93.69 163 THR A N 1
ATOM 1256 C CA . THR A 1 163 ? 1.137 -6.128 1.807 1.00 93.69 163 THR A CA 1
ATOM 1257 C C . THR A 1 163 ? 2.525 -5.674 2.244 1.00 93.69 163 THR A C 1
ATOM 1259 O O . THR A 1 163 ? 2.957 -4.558 1.953 1.00 93.69 163 THR A O 1
ATOM 1262 N N . PHE A 1 164 ? 3.208 -6.507 3.019 1.00 90.25 164 PHE A N 1
ATOM 1263 C CA . PHE A 1 164 ? 4.560 -6.251 3.510 1.00 90.25 164 PHE A CA 1
ATOM 1264 C C . PHE A 1 164 ? 5.226 -7.537 3.957 1.00 90.25 164 PHE A C 1
ATOM 1266 O O . PHE A 1 164 ? 4.592 -8.595 3.997 1.00 90.25 164 PHE A O 1
ATOM 1273 N N . PHE A 1 165 ? 6.499 -7.422 4.331 1.00 89.06 165 PHE A N 1
ATOM 1274 C CA . PHE A 1 165 ? 7.359 -8.556 4.629 1.00 89.06 165 PHE A CA 1
ATOM 1275 C C . PHE A 1 165 ? 7.302 -9.554 3.458 1.00 89.06 165 PHE A C 1
ATOM 1277 O O . PHE A 1 165 ? 6.680 -10.610 3.554 1.00 89.06 165 PHE A O 1
ATOM 1284 N N . PRO A 1 166 ? 7.893 -9.196 2.311 1.00 85.94 166 PRO A N 1
ATOM 1285 C CA . PRO A 1 166 ? 7.866 -10.034 1.123 1.00 85.94 166 PRO A CA 1
ATOM 1286 C C . PRO A 1 166 ? 8.630 -11.349 1.327 1.00 85.94 166 PRO A C 1
ATOM 1288 O O . PRO A 1 166 ? 9.604 -11.404 2.080 1.00 85.94 166 PRO A O 1
ATOM 1291 N N . LEU A 1 167 ? 8.231 -12.396 0.591 1.00 87.06 167 LEU A N 1
ATOM 1292 C CA . LEU A 1 167 ? 8.927 -13.692 0.521 1.00 87.06 167 LEU A CA 1
ATOM 1293 C C . LEU A 1 167 ? 9.005 -14.454 1.861 1.00 87.06 167 LEU A C 1
ATOM 1295 O O . LEU A 1 167 ? 10.024 -15.075 2.168 1.00 87.06 167 LEU A O 1
ATOM 1299 N N . ILE A 1 168 ? 7.930 -14.446 2.654 1.00 88.50 168 ILE A N 1
ATOM 1300 C CA . ILE A 1 168 ? 7.887 -15.175 3.933 1.00 88.50 168 ILE A CA 1
ATOM 1301 C C . ILE A 1 168 ? 7.916 -16.691 3.701 1.00 88.50 168 ILE A C 1
ATOM 1303 O O . ILE A 1 168 ? 7.044 -17.257 3.032 1.00 88.50 168 ILE A O 1
ATOM 1307 N N . ASP A 1 169 ? 8.882 -17.358 4.334 1.00 83.44 169 ASP A N 1
ATOM 1308 C CA . ASP A 1 169 ? 9.083 -18.811 4.308 1.00 83.44 169 ASP A CA 1
ATOM 1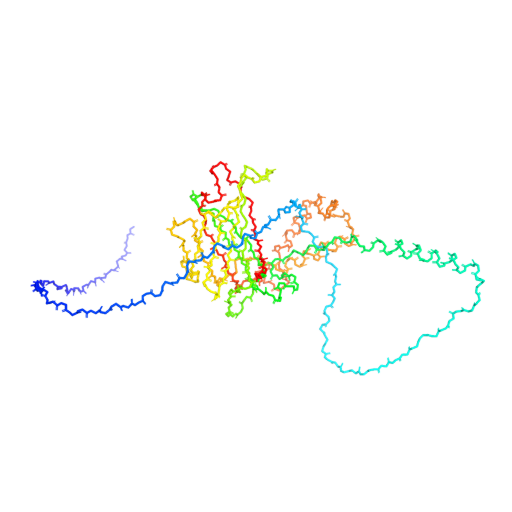309 C C . ASP A 1 169 ? 8.731 -19.513 5.641 1.00 83.44 169 ASP A C 1
ATOM 1311 O O . ASP A 1 169 ? 8.926 -20.725 5.777 1.00 83.44 169 ASP A O 1
ATOM 1315 N N . GLY A 1 170 ? 8.167 -18.780 6.612 1.00 80.00 170 GLY A N 1
ATOM 1316 C CA . GLY A 1 170 ? 7.861 -19.272 7.960 1.00 80.00 170 GLY A CA 1
ATOM 1317 C C . GLY A 1 170 ? 6.750 -18.508 8.690 1.00 80.00 170 GLY A C 1
ATOM 1318 O O . GLY A 1 170 ? 5.872 -17.908 8.074 1.00 80.00 170 GLY A O 1
ATOM 1319 N N . GLU A 1 171 ? 6.760 -18.567 10.024 1.00 78.38 171 GLU A N 1
ATOM 1320 C CA . GLU A 1 171 ? 5.855 -17.765 10.857 1.00 78.38 171 GLU A CA 1
ATOM 1321 C C . GLU A 1 171 ? 6.313 -16.299 10.868 1.00 78.38 171 GLU A C 1
ATOM 1323 O O . GLU A 1 171 ? 7.505 -16.015 10.995 1.00 78.38 171 GLU A O 1
ATOM 1328 N N . ALA A 1 172 ? 5.362 -15.373 10.746 1.00 85.19 172 ALA A N 1
ATOM 1329 C CA . ALA A 1 172 ? 5.590 -13.935 10.807 1.00 85.19 172 ALA A CA 1
ATOM 1330 C C . ALA A 1 172 ? 4.508 -13.277 11.673 1.00 85.19 172 ALA A C 1
ATOM 1332 O O . ALA A 1 172 ? 3.347 -13.692 11.656 1.00 85.19 172 ALA A O 1
ATOM 1333 N N . GLU A 1 173 ? 4.895 -12.249 12.423 1.00 86.88 173 GLU A N 1
ATOM 1334 C CA . GLU A 1 173 ? 4.019 -11.488 13.316 1.00 86.88 173 GLU A CA 1
ATOM 1335 C C . GLU A 1 173 ? 4.114 -9.993 13.000 1.00 86.88 173 GLU A C 1
ATOM 1337 O O . GLU A 1 173 ? 5.122 -9.512 12.479 1.00 86.88 173 GLU A O 1
ATOM 1342 N N . PHE A 1 174 ? 3.059 -9.249 13.328 1.00 92.25 174 PHE A N 1
ATOM 1343 C CA . PHE A 1 174 ? 3.066 -7.793 13.221 1.00 92.25 174 PHE A CA 1
ATOM 1344 C C . PHE A 1 174 ? 3.881 -7.172 14.360 1.00 92.25 174 PHE A C 1
ATOM 1346 O O . PHE A 1 174 ? 3.708 -7.535 15.526 1.00 92.25 174 PHE A O 1
ATOM 1353 N N . SER A 1 175 ? 4.735 -6.199 14.039 1.00 92.06 175 SER A N 1
ATOM 1354 C CA . SER A 1 175 ? 5.523 -5.487 15.047 1.00 92.06 175 SER A CA 1
ATOM 1355 C C . SER A 1 175 ? 4.665 -4.493 15.830 1.00 92.06 175 SER A C 1
ATOM 1357 O O . SER A 1 175 ? 3.839 -3.774 15.266 1.00 92.06 175 SER A O 1
ATOM 1359 N N . SER A 1 176 ? 4.903 -4.406 17.141 1.00 93.38 176 SER A N 1
ATOM 1360 C CA . SER A 1 176 ? 4.330 -3.355 17.992 1.00 93.38 176 SER A CA 1
ATOM 1361 C C . SER A 1 176 ? 5.038 -2.004 17.861 1.00 93.38 176 SER A C 1
ATOM 1363 O O . SER A 1 176 ? 4.595 -1.015 18.441 1.00 93.38 176 SER A O 1
ATOM 1365 N N . GLU A 1 177 ? 6.154 -1.964 17.133 1.00 92.62 177 GLU A N 1
ATOM 1366 C CA . GLU A 1 177 ? 6.971 -0.769 16.905 1.00 92.62 177 GLU A CA 1
ATOM 1367 C C . GLU A 1 177 ? 6.652 -0.100 15.558 1.00 92.62 177 GLU A C 1
ATOM 1369 O O . GLU A 1 177 ? 7.304 0.873 15.182 1.00 92.62 177 GLU A O 1
ATOM 1374 N N . VAL A 1 178 ? 5.648 -0.595 14.824 1.00 93.12 178 VAL A N 1
ATOM 1375 C CA . VAL A 1 178 ? 5.260 -0.085 13.503 1.00 93.12 178 VAL A CA 1
ATOM 1376 C C . VAL A 1 178 ? 3.831 0.460 13.529 1.00 93.12 178 VAL A C 1
ATOM 1378 O O . VAL A 1 178 ? 2.890 -0.192 13.983 1.00 93.12 178 VAL A O 1
ATOM 1381 N N . LEU A 1 179 ? 3.668 1.675 13.005 1.00 95.62 179 LEU A N 1
ATOM 1382 C CA . LEU A 1 179 ? 2.388 2.269 12.639 1.00 95.62 179 LEU A CA 1
ATOM 1383 C C . LEU A 1 179 ? 2.127 2.048 11.153 1.00 95.62 179 LEU A C 1
ATOM 1385 O O . LEU A 1 179 ? 2.916 2.469 10.308 1.00 95.62 179 LEU A O 1
ATOM 1389 N N . TYR A 1 180 ? 0.970 1.477 10.843 1.00 96.56 180 TYR A N 1
ATOM 1390 C CA . TYR A 1 180 ? 0.488 1.286 9.479 1.00 96.56 180 TYR A CA 1
ATOM 1391 C C . TYR A 1 180 ? -0.513 2.387 9.146 1.00 96.56 180 TYR A C 1
ATOM 1393 O O . TYR A 1 180 ? -1.483 2.580 9.877 1.00 96.56 180 TYR A O 1
ATOM 1401 N N . ALA A 1 181 ? -0.290 3.128 8.064 1.00 97.38 181 ALA A N 1
ATOM 1402 C CA . ALA A 1 181 ? -1.112 4.274 7.695 1.00 97.38 181 ALA A CA 1
ATOM 1403 C C . ALA A 1 181 ? -1.672 4.135 6.276 1.00 97.38 181 ALA A C 1
ATOM 1405 O O . ALA A 1 181 ? -0.920 4.056 5.305 1.00 97.38 181 ALA A O 1
ATOM 1406 N N . PHE A 1 182 ? -2.999 4.166 6.183 1.00 98.25 182 PHE A N 1
ATOM 1407 C CA . PHE A 1 182 ? -3.781 4.187 4.954 1.00 98.25 182 PHE A CA 1
ATOM 1408 C C . PHE A 1 182 ? -4.267 5.618 4.741 1.00 98.25 182 PHE A C 1
ATOM 1410 O O . PHE A 1 182 ? -4.989 6.171 5.576 1.00 98.25 182 PHE A O 1
ATOM 1417 N N . HIS A 1 183 ? -3.872 6.223 3.630 1.00 97.44 183 HIS A N 1
ATOM 1418 C CA . HIS A 1 183 ? -4.281 7.573 3.269 1.00 97.44 183 HIS A CA 1
ATOM 1419 C C . HIS A 1 183 ? -5.340 7.493 2.182 1.00 97.44 183 HIS A C 1
ATOM 1421 O O . HIS A 1 183 ? -5.120 6.864 1.146 1.00 97.44 183 HIS A O 1
ATOM 1427 N N . VAL A 1 184 ? -6.484 8.130 2.419 1.00 97.31 184 VAL A N 1
ATOM 1428 C CA . VAL A 1 184 ? -7.602 8.185 1.478 1.00 97.31 184 VAL A CA 1
ATOM 1429 C C . VAL A 1 184 ? -8.046 9.628 1.325 1.00 97.31 184 VAL A C 1
ATOM 1431 O O . VAL A 1 184 ? -8.510 10.253 2.276 1.00 97.31 184 VAL A O 1
ATOM 1434 N N . ASN A 1 185 ? -7.938 10.148 0.112 1.00 95.50 185 ASN A N 1
ATOM 1435 C CA . ASN A 1 185 ? -8.421 11.475 -0.233 1.00 95.50 185 ASN A CA 1
ATOM 1436 C C . ASN A 1 185 ? -9.537 11.354 -1.259 1.00 95.50 185 ASN A C 1
ATOM 1438 O O . ASN A 1 185 ? -9.330 10.763 -2.318 1.00 95.50 185 ASN A O 1
ATOM 1442 N N . ALA A 1 186 ? -10.687 11.949 -0.962 1.00 95.69 186 ALA A N 1
ATOM 1443 C CA . ALA A 1 186 ? -11.783 12.097 -1.905 1.00 95.69 186 ALA A CA 1
ATOM 1444 C C . ALA A 1 186 ? -11.660 13.423 -2.656 1.00 95.69 186 ALA A C 1
ATOM 1446 O O . ALA A 1 186 ? -11.377 14.470 -2.069 1.00 95.69 186 ALA A O 1
ATOM 1447 N N . HIS A 1 187 ? -11.892 13.376 -3.961 1.00 94.62 187 HIS A N 1
ATOM 1448 C CA . HIS A 1 187 ? -11.792 14.502 -4.875 1.00 94.62 187 HIS A CA 1
ATOM 1449 C C . HIS A 1 187 ? -13.019 14.569 -5.785 1.00 94.62 187 HIS A C 1
ATOM 1451 O O . HIS A 1 187 ? -13.642 13.550 -6.096 1.00 94.62 187 HIS A O 1
ATOM 1457 N N . GLU A 1 188 ? -13.285 15.767 -6.298 1.00 94.00 188 GLU A N 1
ATOM 1458 C CA . GLU A 1 188 ? -14.204 15.962 -7.421 1.00 94.00 188 GLU A CA 1
ATOM 1459 C C . GLU A 1 188 ? -13.614 15.320 -8.690 1.00 94.00 188 GLU A C 1
ATOM 1461 O O . GLU A 1 188 ? -14.298 14.634 -9.447 1.00 94.00 188 GLU A O 1
ATOM 1466 N N . ASN A 1 189 ? -12.311 15.525 -8.921 1.00 90.88 189 ASN A N 1
ATOM 1467 C CA . ASN A 1 189 ? -11.537 14.886 -9.982 1.00 90.88 189 ASN A CA 1
ATOM 1468 C C . ASN A 1 189 ? -10.039 14.813 -9.626 1.00 90.88 189 ASN A C 1
ATOM 1470 O O . ASN A 1 189 ? -9.573 15.433 -8.675 1.00 90.88 189 ASN A O 1
ATOM 1474 N N . LEU A 1 190 ? -9.254 14.087 -10.429 1.00 82.38 190 LEU A N 1
ATOM 1475 C CA . LEU A 1 190 ? -7.827 13.838 -10.162 1.00 82.38 190 LEU A CA 1
ATOM 1476 C C . LEU A 1 190 ? -6.931 15.092 -10.157 1.00 82.38 190 LEU A C 1
ATOM 1478 O O . LEU A 1 190 ? -5.779 15.006 -9.744 1.00 82.38 190 LEU A O 1
ATOM 1482 N N . LEU A 1 191 ? -7.414 16.240 -10.642 1.00 88.81 191 LEU A N 1
ATOM 1483 C CA . LEU A 1 191 ? -6.628 17.475 -10.754 1.00 88.81 191 LEU A CA 1
ATOM 1484 C C . LEU A 1 191 ? -6.971 18.509 -9.673 1.00 88.81 191 LEU A C 1
ATOM 1486 O O . LEU A 1 191 ? -6.362 19.580 -9.638 1.00 88.81 191 LEU A O 1
ATOM 1490 N N . THR A 1 192 ? -7.941 18.222 -8.805 1.00 91.44 192 THR A N 1
ATOM 1491 C CA . THR A 1 192 ? -8.374 19.127 -7.734 1.00 91.44 192 THR A CA 1
ATOM 1492 C C . THR A 1 192 ? -7.788 18.729 -6.387 1.00 91.44 192 THR A C 1
ATOM 1494 O O . THR A 1 192 ? -7.455 17.568 -6.149 1.00 91.44 192 THR A O 1
ATOM 1497 N N . ALA A 1 193 ? -7.696 19.695 -5.472 1.00 92.56 193 ALA A N 1
ATOM 1498 C CA . ALA A 1 193 ? -7.371 19.406 -4.079 1.00 92.56 193 ALA A CA 1
ATOM 1499 C C . ALA A 1 193 ? -8.396 18.425 -3.465 1.00 92.56 193 ALA A C 1
ATOM 1501 O O . ALA A 1 193 ? -9.543 18.399 -3.926 1.00 92.56 193 ALA A O 1
ATOM 1502 N N . PRO A 1 194 ? -8.004 17.631 -2.450 1.00 93.06 194 PRO A N 1
ATOM 1503 C CA . PRO A 1 194 ? -8.943 16.792 -1.716 1.00 93.06 194 PRO A CA 1
ATOM 1504 C C . PRO A 1 194 ? -10.089 17.625 -1.131 1.00 93.06 194 PRO A C 1
ATOM 1506 O O . PRO A 1 194 ? -9.847 18.668 -0.520 1.00 93.06 194 PRO A O 1
ATOM 1509 N N . ALA A 1 195 ? -11.320 17.157 -1.313 1.00 93.69 195 ALA A N 1
ATOM 1510 C CA . ALA A 1 195 ? -12.506 17.688 -0.645 1.00 93.69 195 ALA A CA 1
ATOM 1511 C C . ALA A 1 195 ? -12.643 17.123 0.778 1.00 93.69 195 ALA A C 1
ATOM 1513 O O . ALA A 1 195 ? -13.114 17.820 1.673 1.00 93.69 195 ALA A O 1
ATOM 1514 N N . LYS A 1 196 ? -12.184 15.882 0.979 1.00 94.00 196 LYS A N 1
ATOM 1515 C CA . LYS A 1 196 ? -12.156 15.179 2.264 1.00 94.00 196 LYS A CA 1
ATOM 1516 C C . LYS A 1 196 ? -10.899 14.319 2.351 1.00 94.00 196 LYS A C 1
ATOM 1518 O O . LYS A 1 196 ? -10.559 13.631 1.385 1.00 94.00 196 LYS A O 1
ATOM 1523 N N . SER A 1 197 ? -10.235 14.337 3.504 1.00 94.94 197 SER A N 1
ATOM 1524 C CA . SER A 1 197 ? -9.058 13.511 3.779 1.00 94.94 197 SER A CA 1
ATOM 1525 C C . SER A 1 197 ? -9.297 12.615 4.986 1.00 94.94 197 SER A C 1
ATOM 1527 O O . SER A 1 197 ? -9.623 13.079 6.079 1.00 94.94 197 SER A O 1
ATOM 1529 N N . THR A 1 198 ? -9.090 11.316 4.789 1.00 97.62 198 THR A N 1
ATOM 1530 C CA . THR A 1 198 ? -9.172 10.298 5.835 1.00 97.62 198 THR A CA 1
ATOM 1531 C C . THR A 1 198 ? -7.825 9.599 5.977 1.00 97.62 198 THR A C 1
ATOM 1533 O O . THR A 1 198 ? -7.322 8.995 5.031 1.00 97.62 198 THR A O 1
ATOM 1536 N N . LEU A 1 199 ? -7.247 9.668 7.174 1.00 97.94 199 LEU A N 1
ATOM 1537 C CA . LEU A 1 199 ? -6.055 8.921 7.560 1.00 97.94 199 LEU A CA 1
ATOM 1538 C C . LEU A 1 199 ? -6.466 7.807 8.516 1.00 97.94 199 LEU A C 1
ATOM 1540 O O . LEU A 1 199 ? -6.859 8.085 9.651 1.00 97.94 199 LEU A O 1
ATOM 1544 N N . ILE A 1 200 ? -6.357 6.558 8.070 1.00 98.44 200 ILE A N 1
ATOM 1545 C CA . ILE A 1 200 ? -6.578 5.392 8.922 1.00 98.44 200 ILE A CA 1
ATOM 1546 C C . ILE A 1 200 ? -5.219 4.912 9.411 1.00 98.44 200 ILE A C 1
ATOM 1548 O O . ILE A 1 200 ? -4.404 4.437 8.625 1.00 98.44 200 ILE A O 1
ATOM 1552 N N . THR A 1 201 ? -4.954 5.064 10.703 1.00 97.81 201 THR A N 1
ATOM 1553 C CA . THR A 1 201 ? -3.717 4.581 11.326 1.00 97.81 201 THR A CA 1
ATOM 1554 C C . THR A 1 201 ? -4.028 3.361 12.167 1.00 97.81 201 THR A C 1
ATOM 1556 O O . THR A 1 201 ? -4.974 3.412 12.945 1.00 97.81 201 THR A O 1
ATOM 1559 N N . CYS A 1 202 ? -3.231 2.305 12.040 1.00 97.88 202 CYS A N 1
ATOM 1560 C CA . CYS A 1 202 ? -3.360 1.061 12.786 1.00 97.88 202 CYS A CA 1
ATOM 1561 C C . CYS A 1 202 ? -2.055 0.712 13.508 1.00 97.88 202 CYS A C 1
ATOM 1563 O O . CYS A 1 202 ? -0.970 0.942 12.969 1.00 97.88 202 CYS A O 1
ATOM 1565 N N . ARG A 1 203 ? -2.155 0.120 14.702 1.00 96.38 203 ARG A N 1
ATOM 1566 C CA . ARG A 1 203 ? -1.012 -0.450 15.431 1.00 96.38 203 ARG A CA 1
ATOM 1567 C C . ARG A 1 203 ? -1.357 -1.778 16.075 1.00 96.38 203 ARG A C 1
ATOM 1569 O O . ARG A 1 203 ? -2.475 -1.954 16.556 1.00 96.38 203 ARG A O 1
ATOM 1576 N N . PHE A 1 204 ? -0.371 -2.664 16.131 1.00 96.38 204 PHE A N 1
ATOM 1577 C CA . PHE A 1 204 ? -0.473 -3.940 16.828 1.00 96.38 204 PHE A CA 1
ATOM 1578 C C . PHE A 1 204 ? 0.163 -3.852 18.209 1.00 96.38 204 PHE A C 1
ATOM 1580 O O . PHE A 1 204 ? 1.089 -3.077 18.436 1.00 96.38 204 PHE A O 1
ATOM 1587 N N . TYR A 1 205 ? -0.333 -4.660 19.139 1.00 92.94 205 TYR A N 1
ATOM 1588 C CA . TYR A 1 205 ? 0.174 -4.688 20.513 1.00 92.94 205 TYR A CA 1
ATOM 1589 C C . TYR A 1 205 ? 0.804 -6.016 20.915 1.00 92.94 205 TYR A C 1
ATOM 1591 O O . TYR A 1 205 ? 1.646 -6.050 21.808 1.00 92.94 205 TYR A O 1
ATOM 1599 N N . ASP A 1 206 ? 0.375 -7.103 20.280 1.00 89.38 206 ASP A N 1
ATOM 1600 C CA . ASP A 1 206 ? 0.828 -8.466 20.559 1.00 89.38 206 ASP A CA 1
ATOM 1601 C C . ASP A 1 206 ? 0.770 -9.355 19.303 1.00 89.38 206 ASP A C 1
ATOM 1603 O O . ASP A 1 206 ? 0.379 -10.520 19.356 1.00 89.38 206 ASP A O 1
ATOM 1607 N N . GLY A 1 207 ? 1.105 -8.777 18.145 1.00 86.00 207 GLY A N 1
ATOM 1608 C CA . GLY A 1 207 ? 1.171 -9.486 16.865 1.00 86.00 207 GLY A CA 1
ATOM 1609 C C . GLY A 1 207 ? -0.180 -9.855 16.243 1.00 86.00 207 GLY A C 1
ATOM 1610 O O . GLY A 1 207 ? -0.205 -10.237 15.081 1.00 86.00 207 GLY A O 1
ATOM 1611 N N . SER A 1 208 ? -1.304 -9.722 16.959 1.00 89.44 208 SER A N 1
ATOM 1612 C CA . SER A 1 208 ? -2.647 -10.052 16.440 1.00 89.44 208 SER A CA 1
ATOM 1613 C C . SER A 1 208 ? -3.732 -9.061 16.861 1.00 89.44 208 SER A C 1
ATOM 1615 O O . SER A 1 208 ? -4.596 -8.721 16.048 1.00 89.44 208 SER A O 1
ATOM 1617 N N . ASN A 1 209 ? -3.671 -8.543 18.094 1.00 95.38 209 ASN A N 1
ATOM 1618 C CA . ASN A 1 209 ? -4.567 -7.483 18.529 1.00 95.38 209 ASN A CA 1
ATOM 1619 C C . ASN A 1 209 ? -4.110 -6.148 17.955 1.00 95.38 209 ASN A C 1
ATOM 1621 O O . ASN A 1 209 ? -2.972 -5.711 18.164 1.00 95.38 209 ASN A O 1
ATOM 1625 N N . VAL A 1 210 ? -5.039 -5.504 17.262 1.00 97.25 210 VAL A N 1
ATOM 1626 C CA . VAL A 1 210 ? -4.855 -4.231 16.584 1.00 97.25 210 VAL A CA 1
ATOM 1627 C C . VAL A 1 210 ? -5.789 -3.193 17.179 1.00 97.25 210 VAL A C 1
ATOM 1629 O O . VAL A 1 210 ? -6.889 -3.508 17.638 1.00 97.25 210 VAL A O 1
ATOM 1632 N N . GLU A 1 211 ? -5.377 -1.936 17.111 1.00 97.56 211 GLU A N 1
ATOM 1633 C CA . GLU A 1 211 ? -6.323 -0.832 17.092 1.00 97.56 211 GLU A CA 1
ATOM 1634 C C . GLU A 1 211 ? -6.094 0.070 15.888 1.00 97.56 211 GLU A C 1
ATOM 1636 O O . GLU A 1 211 ? -4.955 0.252 15.455 1.00 97.56 211 GLU A O 1
ATOM 1641 N N . CYS A 1 212 ? -7.178 0.645 15.377 1.00 98.25 212 CYS A N 1
ATOM 1642 C CA . CYS A 1 212 ? -7.159 1.573 14.263 1.00 98.25 212 CYS A CA 1
ATOM 1643 C C . CYS A 1 212 ? -8.033 2.797 14.531 1.00 98.25 212 CYS A C 1
ATOM 1645 O O . CYS A 1 212 ? -9.138 2.685 15.067 1.00 98.25 212 CYS A O 1
ATOM 1647 N N . TRP A 1 213 ? -7.577 3.956 14.060 1.00 97.94 213 TRP A N 1
ATOM 1648 C CA . TRP A 1 213 ? -8.341 5.201 14.060 1.00 97.94 213 TRP A CA 1
ATOM 1649 C C . TRP A 1 213 ? -8.459 5.730 12.646 1.00 97.94 213 TRP A C 1
ATOM 1651 O O . TRP A 1 213 ? -7.445 6.033 12.021 1.00 97.94 213 TRP A O 1
ATOM 1661 N N . ALA A 1 214 ? -9.691 5.905 12.179 1.00 97.81 214 ALA A N 1
ATOM 1662 C CA . ALA A 1 214 ? -9.975 6.647 10.963 1.00 97.81 214 ALA A CA 1
ATOM 1663 C C . ALA A 1 214 ? -10.156 8.126 11.316 1.00 97.81 214 ALA A C 1
ATOM 1665 O O . ALA A 1 214 ? -11.203 8.531 11.823 1.00 97.81 214 ALA A O 1
ATOM 1666 N N . ASN A 1 215 ? -9.123 8.930 11.083 1.00 96.75 215 ASN A N 1
ATOM 1667 C CA . ASN A 1 215 ? -9.142 10.368 11.315 1.00 96.75 215 ASN A CA 1
ATOM 1668 C C . ASN A 1 215 ? -9.605 11.095 10.051 1.00 96.75 215 ASN A C 1
ATOM 1670 O O . ASN A 1 215 ? -8.909 11.071 9.042 1.00 96.75 215 ASN A O 1
ATOM 1674 N N . GLN A 1 216 ? -10.749 11.765 10.129 1.00 92.81 216 GLN A N 1
ATOM 1675 C CA . GLN A 1 216 ? -11.330 12.603 9.084 1.00 92.81 216 GLN A CA 1
ATOM 1676 C C . GLN A 1 216 ? -11.064 14.064 9.425 1.00 92.81 216 GLN A C 1
ATOM 1678 O O . GLN A 1 216 ? -11.538 14.548 10.456 1.00 92.81 216 GLN A O 1
ATOM 1683 N N . ASP A 1 217 ? -10.275 14.758 8.607 1.00 85.81 217 ASP A N 1
ATOM 1684 C CA . ASP A 1 217 ? -10.011 16.198 8.751 1.00 85.81 217 ASP A CA 1
ATOM 1685 C C . ASP A 1 217 ? -9.647 16.634 10.195 1.00 85.81 217 ASP A C 1
ATOM 1687 O O . ASP A 1 217 ? -10.023 17.702 10.684 1.00 85.81 217 ASP A O 1
ATOM 1691 N N . GLY A 1 218 ? -8.907 15.776 10.909 1.00 85.44 218 GLY A N 1
ATOM 1692 C CA . GLY A 1 218 ? -8.439 16.012 12.280 1.00 85.44 218 GLY A CA 1
ATOM 1693 C C . GLY A 1 218 ? -9.369 15.544 13.409 1.00 85.44 218 GLY A C 1
ATOM 1694 O O . GLY A 1 218 ? -9.059 15.801 14.572 1.00 85.44 218 GLY A O 1
ATOM 1695 N N . SER A 1 219 ? -10.473 14.856 13.106 1.00 90.00 219 SER A N 1
ATOM 1696 C CA . SER A 1 219 ? -11.370 14.233 14.093 1.00 90.00 219 SER A CA 1
ATOM 1697 C C . SER A 1 219 ? -11.479 12.723 13.881 1.00 90.00 219 SER A C 1
ATOM 1699 O O . SER A 1 219 ? -11.453 12.255 12.751 1.00 90.00 219 SER A O 1
ATOM 1701 N N . VAL A 1 220 ? -11.635 11.945 14.955 1.00 94.62 220 VAL A N 1
ATOM 1702 C CA . VAL A 1 220 ? -11.828 10.488 14.845 1.00 94.62 220 VAL A CA 1
ATOM 1703 C C . VAL A 1 220 ? -13.249 10.207 14.349 1.00 94.62 220 VAL A C 1
ATOM 1705 O O . VAL A 1 220 ? -14.209 10.456 15.078 1.00 94.62 220 VAL A O 1
ATOM 1708 N N . GLY A 1 221 ? -13.371 9.699 13.123 1.00 94.50 221 GLY A N 1
ATOM 1709 C CA . GLY A 1 221 ? -14.634 9.278 12.511 1.00 94.50 221 GLY A CA 1
ATOM 1710 C C . GLY A 1 221 ? -15.019 7.840 12.861 1.00 94.50 221 GLY A C 1
ATOM 1711 O O . GLY A 1 221 ? -16.190 7.564 13.087 1.00 94.50 221 GLY A O 1
ATOM 1712 N N . ALA A 1 222 ? -14.035 6.942 12.978 1.00 97.50 222 ALA A N 1
ATOM 1713 C CA . ALA A 1 222 ? -14.242 5.561 13.414 1.00 97.50 222 ALA A CA 1
ATOM 1714 C C . ALA A 1 222 ? -13.059 5.039 14.239 1.00 97.50 222 ALA A C 1
ATOM 1716 O O . ALA A 1 222 ? -11.914 5.467 14.063 1.00 97.50 222 ALA A O 1
ATOM 1717 N N . TYR A 1 223 ? -13.352 4.090 15.128 1.00 98.12 223 TYR A N 1
ATOM 1718 C CA . TYR A 1 223 ? -12.373 3.358 15.929 1.00 98.12 223 TYR A CA 1
ATOM 1719 C C . TYR A 1 223 ? -12.656 1.860 15.852 1.00 98.12 223 TYR A C 1
ATOM 1721 O O . TYR A 1 223 ? -13.808 1.446 15.989 1.00 98.12 223 TYR A O 1
ATOM 1729 N N . LEU A 1 224 ? -11.610 1.066 15.655 1.00 98.31 224 LEU A N 1
ATOM 1730 C CA . LEU A 1 224 ? -11.648 -0.392 15.615 1.00 98.31 224 LEU A CA 1
ATOM 1731 C C . LEU A 1 224 ? -10.592 -0.924 16.582 1.00 98.31 224 LEU A C 1
ATOM 1733 O O . LEU A 1 224 ? -9.474 -0.426 16.593 1.00 98.31 224 LEU A O 1
ATOM 1737 N N . GLU A 1 225 ? -10.945 -1.929 17.378 1.00 98.12 225 GLU A N 1
ATOM 1738 C CA . GLU A 1 225 ? -10.031 -2.616 18.293 1.00 98.12 225 GLU A CA 1
ATOM 1739 C C . GLU A 1 225 ? -10.399 -4.101 18.347 1.00 98.12 225 GLU A C 1
ATOM 1741 O O . GLU A 1 225 ? -11.583 -4.445 18.425 1.00 98.12 225 GLU A O 1
ATOM 1746 N N . GLY A 1 226 ? -9.397 -4.977 18.327 1.00 97.19 226 GLY A N 1
ATOM 1747 C CA . GLY A 1 226 ? -9.567 -6.408 18.568 1.00 97.19 226 GLY A CA 1
ATOM 1748 C C . GLY A 1 226 ? -8.577 -7.276 17.801 1.00 97.19 226 GLY A C 1
ATOM 1749 O O . GLY A 1 226 ? -7.623 -6.782 17.209 1.00 97.19 226 GLY A O 1
ATOM 1750 N N . ASP A 1 227 ? -8.814 -8.584 17.822 1.00 96.62 227 ASP A N 1
ATOM 1751 C CA . ASP A 1 227 ? -8.002 -9.570 17.109 1.00 96.62 227 ASP A CA 1
ATOM 1752 C C . ASP A 1 227 ? -8.401 -9.624 15.626 1.00 96.62 227 ASP A C 1
ATOM 1754 O O . ASP A 1 227 ? -9.499 -10.069 15.282 1.00 96.62 227 ASP A O 1
ATOM 1758 N N . ALA A 1 228 ? -7.503 -9.171 14.749 1.00 96.62 228 ALA A N 1
ATOM 1759 C CA . ALA A 1 228 ? -7.718 -9.143 13.302 1.00 96.62 228 ALA A CA 1
ATOM 1760 C C . ALA A 1 228 ? -7.214 -10.407 12.576 1.00 96.62 228 ALA A C 1
ATOM 1762 O O . ALA A 1 228 ? -7.334 -10.486 11.351 1.00 96.62 228 ALA A O 1
ATOM 1763 N N . SER A 1 229 ? -6.665 -11.391 13.302 1.00 95.00 229 SER A N 1
ATOM 1764 C CA . SER A 1 229 ? -6.027 -12.587 12.726 1.00 95.00 229 SER A CA 1
ATOM 1765 C C . SER A 1 229 ? -7.006 -13.660 12.246 1.00 95.00 229 SER A C 1
ATOM 1767 O O . SER A 1 229 ? -6.674 -14.489 11.391 1.00 95.00 229 SER A O 1
ATOM 1769 N N . ALA A 1 230 ? -8.239 -13.640 12.758 1.00 92.94 230 ALA A N 1
ATOM 1770 C CA . ALA A 1 230 ? -9.299 -14.528 12.297 1.00 92.94 230 ALA A CA 1
ATOM 1771 C C . ALA A 1 230 ? -9.633 -14.266 10.820 1.00 92.94 230 ALA A C 1
ATOM 1773 O O . ALA A 1 230 ? -9.589 -13.131 10.362 1.00 92.94 230 ALA A O 1
ATOM 1774 N N . SER A 1 231 ? -10.041 -15.294 10.068 1.00 89.00 231 SER A N 1
ATOM 1775 C CA . SER A 1 231 ? -10.363 -15.157 8.635 1.00 89.00 231 SER A CA 1
ATOM 1776 C C . SER A 1 231 ? -11.454 -14.126 8.335 1.00 89.00 231 SER A C 1
ATOM 1778 O O . SER A 1 231 ? -11.431 -13.509 7.274 1.00 89.00 231 SER A O 1
ATOM 1780 N N . ASP A 1 232 ? -12.391 -13.936 9.267 1.00 90.38 232 ASP A N 1
ATOM 1781 C CA . ASP A 1 232 ? -13.461 -12.942 9.155 1.00 90.38 232 ASP A CA 1
ATOM 1782 C C . ASP A 1 232 ? -13.012 -11.537 9.593 1.00 90.38 232 ASP A C 1
ATOM 1784 O O . ASP A 1 232 ? -13.747 -10.566 9.393 1.00 90.38 232 ASP A O 1
ATOM 1788 N N . GLY A 1 233 ? -11.808 -11.418 10.149 1.00 95.62 233 GLY A N 1
ATOM 1789 C CA . GLY A 1 233 ? -11.264 -10.188 10.693 1.00 95.62 233 GLY A CA 1
ATOM 1790 C C . GLY A 1 233 ? -12.001 -9.699 11.940 1.00 95.62 233 GLY A C 1
ATOM 1791 O O . GLY A 1 233 ? -12.754 -10.426 12.589 1.00 95.62 233 GLY A O 1
ATOM 1792 N N . VAL A 1 234 ? -11.795 -8.424 12.245 1.00 97.81 234 VAL A N 1
ATOM 1793 C CA . VAL A 1 234 ? -12.478 -7.665 13.292 1.00 97.81 234 VAL A CA 1
ATOM 1794 C C . VAL A 1 234 ? -13.271 -6.530 12.650 1.00 97.81 234 VAL A C 1
ATOM 1796 O O . VAL A 1 234 ? -12.880 -5.978 11.626 1.00 97.81 234 VAL A O 1
ATOM 1799 N N . THR A 1 235 ? -14.424 -6.192 13.217 1.00 98.38 235 THR A N 1
ATOM 1800 C CA . THR A 1 235 ? -15.280 -5.088 12.759 1.00 98.38 235 THR A CA 1
ATOM 1801 C C . THR A 1 235 ? -15.614 -4.204 13.948 1.00 98.38 235 THR A C 1
ATOM 1803 O O . THR A 1 235 ? -15.807 -4.706 15.059 1.00 98.38 235 THR A O 1
ATOM 1806 N N . ASN A 1 236 ? -15.665 -2.892 13.737 1.00 98.00 236 ASN A N 1
ATOM 1807 C CA . ASN A 1 236 ? -16.072 -1.964 14.781 1.00 98.00 236 ASN A CA 1
ATOM 1808 C C . ASN A 1 236 ? -17.585 -2.028 15.073 1.00 98.00 236 ASN A C 1
ATOM 1810 O O . ASN A 1 236 ? -18.358 -2.707 14.400 1.00 98.00 236 ASN A O 1
ATOM 1814 N N . ALA A 1 237 ? -18.017 -1.330 16.125 1.00 96.19 237 ALA A N 1
ATOM 1815 C CA . ALA A 1 237 ? -19.371 -1.467 16.663 1.00 96.19 237 ALA A CA 1
ATOM 1816 C C . ALA A 1 237 ? -20.490 -1.009 15.709 1.00 96.19 237 ALA A C 1
ATOM 1818 O O . ALA A 1 237 ? -21.605 -1.519 15.813 1.00 96.19 237 ALA A O 1
ATOM 1819 N N . ASP A 1 238 ? -20.216 -0.045 14.829 1.00 95.38 238 ASP A N 1
ATOM 1820 C CA . ASP A 1 238 ? -21.187 0.482 13.864 1.00 95.38 238 ASP A CA 1
ATOM 1821 C C . ASP A 1 238 ? -21.053 -0.129 12.460 1.00 95.38 238 ASP A C 1
ATOM 1823 O O . ASP A 1 238 ? -21.908 0.123 11.617 1.00 95.38 238 ASP A O 1
ATOM 1827 N N . GLY A 1 239 ? -20.044 -0.977 12.229 1.00 96.88 239 GLY A N 1
ATOM 1828 C CA . GLY A 1 239 ? -19.819 -1.650 10.951 1.00 96.88 239 GLY A CA 1
ATOM 1829 C C . GLY A 1 239 ? -19.082 -0.816 9.903 1.00 96.88 239 GLY A C 1
ATOM 1830 O O . GLY A 1 239 ? -18.818 -1.336 8.825 1.00 96.88 239 GLY A O 1
ATOM 1831 N N . SER A 1 240 ? -18.722 0.437 10.203 1.00 97.25 240 SER A N 1
ATOM 1832 C CA . SER A 1 240 ? -18.088 1.345 9.235 1.00 97.25 240 SER A CA 1
ATOM 1833 C C . SER A 1 240 ? -16.635 0.998 8.898 1.00 97.25 240 SER A C 1
ATOM 1835 O O . SER A 1 240 ? -16.091 1.483 7.903 1.00 97.25 240 SER A O 1
ATOM 1837 N N . LEU A 1 241 ? -15.988 0.177 9.730 1.00 98.12 241 LEU A N 1
ATOM 1838 C CA . LEU A 1 241 ? -14.608 -0.249 9.547 1.00 98.12 241 LEU A CA 1
ATOM 1839 C C . LEU A 1 241 ? -14.459 -1.731 9.891 1.00 98.12 241 LEU A C 1
ATOM 1841 O O . LEU A 1 241 ? -14.789 -2.168 10.999 1.00 98.12 241 LEU A O 1
ATOM 1845 N N . ARG A 1 242 ? -13.898 -2.495 8.954 1.00 98.19 242 ARG A N 1
ATOM 1846 C CA . ARG A 1 242 ? -13.532 -3.903 9.126 1.00 98.19 242 ARG A CA 1
ATOM 1847 C C . ARG A 1 242 ? -12.089 -4.122 8.706 1.00 98.19 242 ARG A C 1
ATOM 1849 O O . ARG A 1 242 ? -11.636 -3.543 7.726 1.00 98.19 242 ARG A O 1
ATOM 1856 N N . MET A 1 243 ? -11.385 -4.978 9.437 1.00 97.94 243 MET A N 1
ATOM 1857 C CA . MET A 1 243 ? -9.978 -5.273 9.209 1.00 97.94 243 MET A CA 1
ATOM 1858 C C . MET A 1 243 ? -9.690 -6.765 9.294 1.00 97.94 243 MET A C 1
ATOM 1860 O O . MET A 1 243 ? -10.089 -7.418 10.253 1.00 97.94 243 MET A O 1
ATOM 1864 N N . PHE A 1 244 ? -8.929 -7.275 8.336 1.00 97.75 244 PHE A N 1
ATOM 1865 C CA . PHE A 1 244 ? -8.222 -8.546 8.425 1.00 97.75 244 PHE A CA 1
ATOM 1866 C C . PHE A 1 244 ? -6.709 -8.290 8.471 1.00 97.75 244 PHE A C 1
ATOM 1868 O O . PHE A 1 244 ? -6.215 -7.390 7.789 1.00 97.75 244 PHE A O 1
ATOM 1875 N N . ALA A 1 245 ? -5.979 -9.102 9.235 1.00 96.56 245 ALA A N 1
ATOM 1876 C CA . ALA A 1 245 ? -4.530 -9.038 9.348 1.00 96.56 245 ALA A CA 1
ATOM 1877 C C . ALA A 1 245 ? -3.906 -10.438 9.398 1.00 96.56 245 ALA A C 1
ATOM 1879 O O . ALA A 1 245 ? -4.230 -11.230 10.276 1.00 96.56 245 ALA A O 1
ATOM 1880 N N . GLY A 1 246 ? -2.979 -10.758 8.499 1.00 94.62 246 GLY A N 1
ATOM 1881 C CA . GLY A 1 246 ? -2.190 -11.986 8.613 1.00 94.62 246 GLY A CA 1
ATOM 1882 C C . GLY A 1 246 ? -1.599 -12.479 7.303 1.00 94.62 246 GLY A C 1
ATOM 1883 O O . GLY A 1 246 ? -1.708 -11.823 6.268 1.00 94.62 246 GLY A O 1
ATOM 1884 N N . LEU A 1 247 ? -0.993 -13.665 7.365 1.00 94.00 247 LEU A N 1
ATOM 1885 C CA . LEU A 1 247 ? -0.299 -14.284 6.239 1.00 94.00 247 LEU A CA 1
ATOM 1886 C C . LEU A 1 247 ? -1.252 -14.555 5.070 1.00 94.00 247 LEU A C 1
ATOM 1888 O O . LEU A 1 247 ? -2.326 -15.147 5.241 1.00 94.00 247 LEU A O 1
ATOM 1892 N N . ARG A 1 248 ? -0.848 -14.155 3.869 1.00 93.19 248 ARG A N 1
ATOM 1893 C CA . ARG A 1 248 ? -1.537 -14.454 2.615 1.00 93.19 248 ARG A CA 1
ATOM 1894 C C . ARG A 1 248 ? -0.528 -14.859 1.556 1.00 93.19 248 ARG A C 1
ATOM 1896 O O . ARG A 1 248 ? 0.632 -14.464 1.616 1.00 93.19 248 ARG A O 1
ATOM 1903 N N . ASN A 1 249 ? -1.006 -15.629 0.583 1.00 92.38 249 ASN A N 1
ATOM 1904 C CA . ASN A 1 249 ? -0.271 -15.772 -0.662 1.00 92.38 249 ASN A CA 1
ATOM 1905 C C . ASN A 1 249 ? -0.108 -14.381 -1.265 1.00 92.38 249 ASN A C 1
ATOM 1907 O O . ASN A 1 249 ? -1.059 -13.593 -1.257 1.00 92.38 249 ASN A O 1
ATOM 1911 N N . ASP A 1 250 ? 1.077 -14.127 -1.782 1.00 91.06 250 ASP A N 1
ATOM 1912 C CA . ASP A 1 250 ? 1.388 -12.910 -2.498 1.00 91.06 250 ASP A CA 1
ATOM 1913 C C . ASP A 1 250 ? 0.538 -12.815 -3.779 1.00 91.06 250 ASP A C 1
ATOM 1915 O O . ASP A 1 250 ? 0.558 -13.747 -4.593 1.00 91.06 250 ASP A O 1
ATOM 1919 N N . PRO A 1 251 ? -0.289 -11.767 -3.942 1.00 88.25 251 PRO A N 1
ATOM 1920 C CA . PRO A 1 251 ? -1.074 -11.585 -5.151 1.00 88.25 251 PRO A CA 1
ATOM 1921 C C . PRO A 1 251 ? -0.290 -10.901 -6.282 1.00 88.25 251 PRO A C 1
ATOM 1923 O O . PRO A 1 251 ? -0.830 -10.815 -7.391 1.00 88.25 251 PRO A O 1
ATOM 1926 N N . PHE A 1 252 ? 0.929 -10.405 -6.035 1.00 88.19 252 PHE A N 1
ATOM 1927 C CA . PHE A 1 252 ? 1.724 -9.740 -7.056 1.00 88.19 252 PHE A CA 1
ATOM 1928 C C . PHE A 1 252 ? 2.315 -10.753 -8.040 1.00 88.19 252 PHE A C 1
ATOM 1930 O O . PHE A 1 252 ? 2.898 -11.767 -7.667 1.00 88.19 252 PHE A O 1
ATOM 1937 N N . TYR A 1 253 ? 2.148 -10.462 -9.329 1.00 87.31 253 TYR A N 1
ATOM 1938 C CA . TYR A 1 253 ? 2.769 -11.219 -10.409 1.00 87.31 253 TYR A CA 1
ATOM 1939 C C . TYR A 1 253 ? 4.019 -10.485 -10.866 1.00 87.31 253 TYR A C 1
ATOM 1941 O O . TYR A 1 253 ? 3.927 -9.320 -11.274 1.00 87.31 253 TYR A O 1
ATOM 1949 N N . PHE A 1 254 ? 5.155 -11.179 -10.921 1.00 86.69 254 PHE A N 1
ATOM 1950 C CA . PHE A 1 254 ? 6.370 -10.555 -11.426 1.00 86.69 254 PHE A CA 1
ATOM 1951 C C . PHE A 1 254 ? 7.226 -11.480 -12.283 1.00 86.69 254 PHE A C 1
ATOM 1953 O O . PHE A 1 254 ? 7.764 -12.464 -11.797 1.00 86.69 254 PHE A O 1
ATOM 1960 N N . ASN A 1 255 ? 7.406 -11.102 -13.554 1.00 86.50 255 ASN A N 1
ATOM 1961 C CA . ASN A 1 255 ? 8.424 -11.676 -14.434 1.00 86.50 255 ASN A CA 1
ATOM 1962 C C . ASN A 1 255 ? 9.739 -10.903 -14.267 1.00 86.50 255 ASN A C 1
ATOM 1964 O O . ASN A 1 255 ? 10.016 -9.947 -15.008 1.00 86.50 255 ASN A O 1
ATOM 1968 N N . LEU A 1 256 ? 10.535 -11.297 -13.274 1.00 85.56 256 LEU A N 1
ATOM 1969 C CA . LEU A 1 256 ? 11.791 -10.644 -12.918 1.00 85.56 256 LEU A CA 1
ATOM 1970 C C . LEU A 1 256 ? 12.810 -10.755 -14.053 1.00 85.56 256 LEU A C 1
ATOM 1972 O O . LEU A 1 256 ? 13.484 -9.772 -14.369 1.00 85.56 256 LEU A O 1
ATOM 1976 N N . ASP A 1 257 ? 12.911 -11.911 -14.700 1.00 84.19 257 ASP A N 1
ATOM 1977 C CA . ASP A 1 257 ? 13.867 -12.122 -15.788 1.00 84.19 257 ASP A CA 1
ATOM 1978 C C . ASP A 1 257 ? 13.554 -11.247 -17.007 1.00 84.19 257 ASP A C 1
ATOM 1980 O O . ASP A 1 257 ? 14.440 -10.565 -17.543 1.00 84.19 257 ASP A O 1
ATOM 1984 N N . GLY A 1 258 ? 12.284 -11.198 -17.418 1.00 85.12 258 GLY A N 1
ATOM 1985 C CA . GLY A 1 258 ? 11.821 -10.297 -18.473 1.00 85.12 258 GLY A CA 1
ATOM 1986 C C . GLY A 1 258 ? 12.066 -8.831 -18.115 1.00 85.12 258 GLY A C 1
ATOM 1987 O O . GLY A 1 258 ? 12.587 -8.064 -18.934 1.00 85.12 258 GLY A O 1
ATOM 1988 N N . PHE A 1 259 ? 11.782 -8.444 -16.867 1.00 87.50 259 PHE A N 1
ATOM 1989 C CA . PHE A 1 259 ? 12.066 -7.102 -16.360 1.00 87.50 259 PHE A CA 1
ATOM 1990 C C . PHE A 1 259 ? 13.560 -6.757 -16.426 1.00 87.50 259 PHE A C 1
ATOM 1992 O O . PHE A 1 259 ? 13.929 -5.717 -16.979 1.00 87.50 259 PHE A O 1
ATOM 1999 N N . LEU A 1 260 ? 14.441 -7.620 -15.910 1.00 86.62 260 LEU A N 1
ATOM 2000 C CA . LEU A 1 260 ? 15.891 -7.401 -15.905 1.00 86.62 260 LEU A CA 1
ATOM 2001 C C . LEU A 1 260 ? 16.458 -7.321 -17.327 1.00 86.62 260 LEU A C 1
ATOM 2003 O O . LEU A 1 260 ? 17.307 -6.468 -17.601 1.00 86.62 260 LEU A O 1
ATOM 2007 N N . SER A 1 261 ? 15.953 -8.154 -18.238 1.00 86.19 261 SER A N 1
ATOM 2008 C CA . SER A 1 261 ? 16.302 -8.148 -19.661 1.00 86.19 261 SER A CA 1
ATOM 2009 C C . SER A 1 261 ? 15.955 -6.807 -20.318 1.00 86.19 261 SER A C 1
ATOM 2011 O O . SER A 1 261 ? 16.801 -6.176 -20.961 1.00 86.19 261 SER A O 1
ATOM 2013 N N . VAL A 1 262 ? 14.742 -6.299 -20.085 1.00 87.06 262 VAL A N 1
ATOM 2014 C CA . VAL A 1 262 ? 14.300 -4.996 -20.604 1.00 87.06 262 VAL A CA 1
ATOM 2015 C C . VAL A 1 262 ? 15.061 -3.846 -19.964 1.00 87.06 262 VAL A C 1
ATOM 2017 O O . VAL A 1 262 ? 15.515 -2.942 -20.669 1.00 87.06 262 VAL A O 1
ATOM 2020 N N . ALA A 1 263 ? 15.285 -3.892 -18.652 1.00 87.00 263 ALA A N 1
ATOM 2021 C CA . ALA A 1 263 ? 16.094 -2.903 -17.954 1.00 87.00 263 ALA A CA 1
ATOM 2022 C C . ALA A 1 263 ? 17.521 -2.850 -18.522 1.00 87.00 263 ALA A C 1
ATOM 2024 O O . ALA A 1 263 ? 18.075 -1.764 -18.711 1.00 87.00 263 ALA A O 1
ATOM 2025 N N . GLN A 1 264 ? 18.119 -4.001 -18.840 1.00 87.31 264 GLN A N 1
ATOM 2026 C CA . GLN A 1 264 ? 19.423 -4.069 -19.494 1.00 87.31 264 GLN A CA 1
ATOM 2027 C C . GLN A 1 264 ? 19.389 -3.462 -20.904 1.00 87.31 264 GLN A C 1
ATOM 2029 O O . GLN A 1 264 ? 20.277 -2.666 -21.223 1.00 87.31 264 GLN A O 1
ATOM 2034 N N . THR A 1 265 ? 18.369 -3.769 -21.716 1.00 85.62 265 THR A N 1
ATOM 2035 C CA . THR A 1 265 ? 18.171 -3.157 -23.044 1.00 85.62 265 THR A CA 1
ATOM 2036 C C . THR A 1 265 ? 18.091 -1.634 -22.941 1.00 85.62 265 THR A C 1
ATOM 2038 O O . THR A 1 265 ? 18.859 -0.929 -23.598 1.00 85.62 265 THR A O 1
ATOM 2041 N N . VAL A 1 266 ? 17.213 -1.114 -22.079 1.00 85.00 266 VAL A N 1
ATOM 2042 C CA . VAL A 1 266 ? 16.999 0.329 -21.881 1.00 85.00 266 VAL A CA 1
ATOM 2043 C C . VAL A 1 266 ? 18.289 1.017 -21.434 1.00 85.00 266 VAL A C 1
ATOM 2045 O O . VAL A 1 266 ? 18.673 2.039 -22.002 1.00 85.00 266 VAL A O 1
ATOM 2048 N N . ARG A 1 267 ? 19.021 0.435 -20.474 1.00 84.31 267 ARG A N 1
ATOM 2049 C CA . ARG A 1 267 ? 20.330 0.960 -20.046 1.00 84.31 267 ARG A CA 1
ATOM 2050 C C . ARG A 1 267 ? 21.339 0.984 -21.191 1.00 84.31 267 ARG A C 1
ATOM 2052 O O . ARG A 1 267 ? 22.096 1.945 -21.297 1.00 84.31 267 ARG A O 1
ATOM 2059 N N . GLY A 1 268 ? 21.359 -0.049 -22.033 1.00 85.06 268 GLY A N 1
ATOM 2060 C CA . GLY A 1 268 ? 22.217 -0.112 -23.215 1.00 85.06 268 GLY A CA 1
ATOM 2061 C C . GLY A 1 268 ? 21.915 1.005 -24.214 1.00 85.06 268 GLY A C 1
ATOM 2062 O O . GLY A 1 268 ? 22.839 1.678 -24.666 1.00 85.06 268 GLY A O 1
ATOM 2063 N N . VAL A 1 269 ? 20.631 1.249 -24.495 1.00 82.19 269 VAL A N 1
ATOM 2064 C CA . VAL A 1 269 ? 20.174 2.339 -25.372 1.00 82.19 269 VAL A CA 1
ATOM 2065 C C . VAL A 1 269 ? 20.599 3.697 -24.816 1.00 82.19 269 VAL A C 1
ATOM 2067 O O . VAL A 1 269 ? 21.264 4.451 -25.518 1.00 82.19 269 VAL A O 1
ATOM 2070 N N . VAL A 1 270 ? 20.307 3.978 -23.542 1.00 81.06 270 VAL A N 1
ATOM 2071 C CA . VAL A 1 270 ? 20.676 5.252 -22.897 1.00 81.06 270 VAL A CA 1
ATOM 2072 C C . VAL A 1 270 ? 22.193 5.447 -22.842 1.00 81.06 270 VAL A C 1
ATOM 2074 O O . VAL A 1 270 ? 22.677 6.562 -23.014 1.00 81.06 270 VAL A O 1
ATOM 2077 N N . ALA A 1 271 ? 22.967 4.384 -22.606 1.00 84.38 271 ALA A N 1
ATOM 2078 C CA . ALA A 1 271 ? 24.425 4.467 -22.573 1.00 84.38 271 ALA A CA 1
ATOM 2079 C C . ALA A 1 271 ? 25.037 4.734 -23.958 1.00 84.38 271 ALA A C 1
ATOM 2081 O O . ALA A 1 271 ? 26.073 5.394 -24.042 1.00 84.38 271 ALA A O 1
ATOM 2082 N N . ALA A 1 272 ? 24.421 4.213 -25.022 1.00 85.00 272 ALA A N 1
ATOM 2083 C CA . ALA A 1 272 ? 24.856 4.437 -26.397 1.00 85.00 272 ALA A CA 1
ATOM 2084 C C . ALA A 1 272 ? 24.453 5.829 -26.904 1.00 85.00 272 ALA A C 1
ATOM 2086 O O . ALA A 1 272 ? 25.264 6.515 -27.524 1.00 85.00 272 ALA A O 1
ATOM 2087 N N . ASP A 1 273 ? 23.219 6.241 -26.617 1.00 80.94 273 ASP A N 1
ATOM 2088 C CA . ASP A 1 273 ? 22.674 7.543 -26.974 1.00 80.94 273 ASP A CA 1
ATOM 2089 C C . ASP A 1 273 ? 21.616 7.981 -25.940 1.00 80.94 273 ASP A C 1
ATOM 2091 O O . ASP A 1 273 ? 20.463 7.542 -25.991 1.00 80.94 273 ASP A O 1
ATOM 2095 N N . PRO A 1 274 ? 21.969 8.890 -25.013 1.00 72.88 274 PRO A N 1
ATOM 2096 C CA . PRO A 1 274 ? 21.034 9.413 -24.019 1.00 72.88 274 PRO A CA 1
ATOM 2097 C C . PRO A 1 274 ? 19.811 10.120 -24.621 1.00 72.88 274 PRO A C 1
ATOM 2099 O O . PRO A 1 274 ? 18.797 10.264 -23.941 1.00 72.88 274 PRO A O 1
ATOM 2102 N N . SER A 1 275 ? 19.890 10.565 -25.881 1.00 75.94 275 SER A N 1
ATOM 2103 C CA . SER A 1 275 ? 18.781 11.217 -26.582 1.00 75.94 275 SER A CA 1
ATOM 2104 C C . SER A 1 275 ? 17.813 10.234 -27.247 1.00 75.94 275 SER A C 1
ATOM 2106 O O . SER A 1 275 ? 16.703 10.632 -27.595 1.00 75.94 275 SER A O 1
ATOM 2108 N N . ALA A 1 276 ? 18.167 8.946 -27.350 1.00 75.88 276 ALA A N 1
ATOM 2109 C CA . ALA A 1 276 ? 17.375 7.934 -28.056 1.00 75.88 276 ALA A CA 1
ATOM 2110 C C . ALA A 1 276 ? 16.008 7.640 -27.416 1.00 75.88 276 ALA A C 1
ATOM 2112 O O . ALA A 1 276 ? 15.103 7.165 -28.097 1.00 75.88 276 ALA A O 1
ATOM 2113 N N . LEU A 1 277 ? 15.843 7.926 -26.121 1.00 77.69 277 LEU A N 1
ATOM 2114 C CA . LEU A 1 277 ? 14.552 7.823 -25.427 1.00 77.69 277 LEU A CA 1
ATOM 2115 C C . LEU A 1 277 ? 13.826 9.167 -25.298 1.00 77.69 277 LEU A C 1
ATOM 2117 O O . LEU A 1 277 ? 12.756 9.213 -24.697 1.00 77.69 277 LEU A O 1
ATOM 2121 N N . GLY A 1 278 ? 14.416 10.250 -25.817 1.00 77.75 278 GLY A N 1
ATOM 2122 C CA . GLY A 1 278 ? 13.846 11.590 -25.733 1.00 77.75 278 GLY A CA 1
ATOM 2123 C C . GLY A 1 278 ? 13.549 12.009 -24.297 1.00 77.75 278 GLY A C 1
ATOM 2124 O O . GLY A 1 278 ? 12.453 12.477 -24.029 1.00 77.75 278 GLY A O 1
ATOM 2125 N N . LEU A 1 279 ? 14.470 11.784 -23.351 1.00 80.69 279 LEU A N 1
ATOM 2126 C CA . LEU A 1 279 ? 14.201 12.077 -21.940 1.00 80.69 279 LEU A CA 1
ATOM 2127 C C . LEU A 1 279 ? 13.847 13.565 -21.738 1.00 80.69 279 LEU A C 1
ATOM 2129 O O . LEU A 1 279 ? 14.546 14.447 -22.241 1.00 80.69 279 LEU A O 1
ATOM 2133 N N . ASP A 1 280 ? 12.776 13.842 -20.998 1.00 78.62 280 ASP A N 1
ATOM 2134 C CA . ASP A 1 280 ? 12.381 15.192 -20.606 1.00 78.62 280 ASP A CA 1
ATOM 2135 C C . ASP A 1 280 ? 13.278 15.748 -19.482 1.00 78.62 280 ASP A C 1
ATOM 2137 O O . ASP A 1 280 ? 14.228 15.110 -19.018 1.00 78.62 280 ASP A O 1
ATOM 2141 N N . ALA A 1 281 ? 12.978 16.963 -19.015 1.00 78.06 281 ALA A N 1
ATOM 2142 C CA . ALA A 1 281 ? 13.725 17.601 -17.928 1.00 78.06 281 ALA A CA 1
ATOM 2143 C C . ALA A 1 281 ? 13.657 16.832 -16.591 1.00 78.06 281 ALA A C 1
ATOM 2145 O O . ALA A 1 281 ? 14.496 17.061 -15.721 1.00 78.06 281 ALA A O 1
ATOM 2146 N N . ASN A 1 282 ? 12.692 15.921 -16.439 1.00 75.50 282 ASN A N 1
ATOM 2147 C CA . ASN A 1 282 ? 12.530 15.049 -15.280 1.00 75.50 282 ASN A CA 1
ATOM 2148 C C . ASN A 1 282 ? 13.221 13.689 -15.480 1.00 75.50 282 ASN A C 1
ATOM 2150 O O . ASN A 1 282 ? 13.137 12.827 -14.609 1.00 75.50 282 ASN A O 1
ATOM 2154 N N . GLY A 1 283 ? 13.894 13.473 -16.616 1.00 73.25 283 GLY A N 1
ATOM 2155 C CA . GLY A 1 283 ? 14.515 12.197 -16.965 1.00 73.25 283 GLY A CA 1
ATOM 2156 C C . GLY A 1 283 ? 13.520 11.139 -17.446 1.00 73.25 283 GLY A C 1
ATOM 2157 O O . GLY A 1 283 ? 13.879 9.965 -17.524 1.00 73.25 283 GLY A O 1
ATOM 2158 N N . CYS A 1 284 ? 12.286 11.529 -17.768 1.00 78.00 284 CYS A N 1
ATOM 2159 C CA . CYS A 1 284 ? 11.235 10.627 -18.223 1.00 78.00 284 CYS A CA 1
ATOM 2160 C C . CYS A 1 284 ? 11.280 10.497 -19.746 1.00 78.00 284 CYS A C 1
ATOM 2162 O O . CYS A 1 284 ? 11.360 11.521 -20.421 1.00 78.00 284 CYS A O 1
ATOM 2164 N N . PRO A 1 285 ? 11.193 9.287 -20.322 1.00 78.56 285 PRO A N 1
ATOM 2165 C CA . PRO A 1 285 ? 11.107 9.129 -21.768 1.00 78.56 285 PRO A CA 1
ATOM 2166 C C . PRO A 1 285 ? 9.938 9.927 -22.355 1.00 78.56 285 PRO A C 1
ATOM 2168 O O . PRO A 1 285 ? 8.777 9.638 -22.064 1.00 78.56 285 PRO A O 1
ATOM 2171 N N . ALA A 1 286 ? 10.231 10.921 -23.192 1.00 78.94 286 ALA A N 1
ATOM 2172 C CA . ALA A 1 286 ? 9.232 11.694 -23.911 1.00 78.94 286 ALA A CA 1
ATOM 2173 C C . ALA A 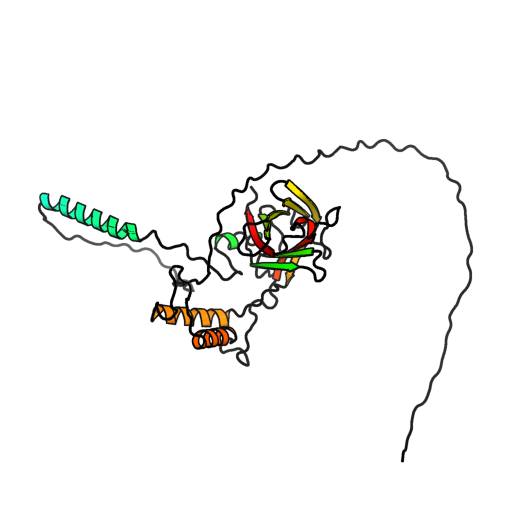1 286 ? 9.293 11.341 -25.398 1.00 78.94 286 ALA A C 1
ATOM 2175 O O . ALA A 1 286 ? 10.282 11.577 -26.089 1.00 78.94 286 ALA A O 1
ATOM 2176 N N . GLY A 1 287 ? 8.199 10.767 -25.902 1.00 73.88 287 GLY A N 1
ATOM 2177 C CA . GLY A 1 287 ? 8.089 10.409 -27.316 1.00 73.88 287 GLY A CA 1
ATOM 2178 C C . GLY A 1 287 ? 8.848 9.139 -27.700 1.00 73.88 287 GLY A C 1
ATOM 2179 O O . GLY A 1 287 ? 9.438 9.090 -28.777 1.00 73.88 287 GLY A O 1
ATOM 2180 N N . VAL A 1 288 ? 8.820 8.108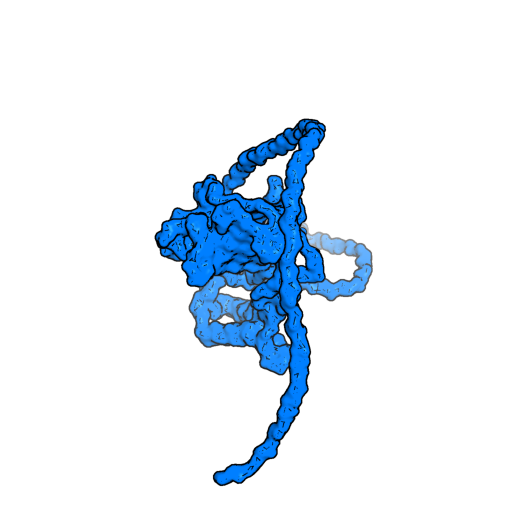 -26.846 1.00 78.31 288 VAL A N 1
ATOM 2181 C CA . VAL A 1 288 ? 9.274 6.760 -27.225 1.00 78.31 288 VAL A CA 1
ATOM 2182 C C . VAL A 1 288 ? 8.478 6.296 -28.443 1.00 78.31 288 VAL A C 1
ATOM 2184 O O . VAL A 1 288 ? 7.248 6.243 -28.393 1.00 78.31 288 VAL A O 1
ATOM 2187 N N . ASP A 1 289 ? 9.187 5.964 -29.521 1.00 82.69 289 ASP A N 1
ATOM 2188 C CA . ASP A 1 289 ? 8.594 5.445 -30.753 1.00 82.69 289 ASP A CA 1
ATOM 2189 C C . ASP A 1 289 ? 7.695 4.226 -30.472 1.00 82.69 289 ASP A C 1
ATOM 2191 O O . ASP A 1 289 ? 8.040 3.354 -29.671 1.00 82.69 289 ASP A O 1
ATOM 2195 N N . ASP A 1 290 ? 6.542 4.144 -31.140 1.00 83.94 290 ASP A N 1
ATOM 2196 C CA . ASP A 1 290 ? 5.562 3.074 -30.919 1.00 83.94 290 ASP A CA 1
ATOM 2197 C C . ASP A 1 290 ? 6.142 1.678 -31.208 1.00 83.94 290 ASP A C 1
ATOM 2199 O O . ASP A 1 290 ? 5.782 0.706 -30.534 1.00 83.94 290 ASP A O 1
ATOM 2203 N N . GLY A 1 291 ? 7.055 1.565 -32.178 1.00 84.06 291 GLY A N 1
ATOM 2204 C CA . GLY A 1 291 ? 7.772 0.332 -32.486 1.00 84.06 291 GLY A CA 1
ATOM 2205 C C . GLY A 1 291 ? 8.732 -0.060 -31.366 1.00 84.06 291 GLY A C 1
ATOM 2206 O O . GLY A 1 291 ? 8.748 -1.220 -30.954 1.00 84.06 291 GLY A O 1
ATOM 2207 N N . VAL A 1 292 ? 9.461 0.910 -30.806 1.00 81.12 292 VAL A N 1
ATOM 2208 C CA . VAL A 1 292 ? 10.318 0.702 -29.625 1.00 81.12 292 VAL A CA 1
ATOM 2209 C C . VAL A 1 292 ? 9.483 0.297 -28.412 1.00 81.12 292 VAL A C 1
ATOM 2211 O O . VAL A 1 292 ? 9.809 -0.691 -27.758 1.00 81.12 292 VAL A O 1
ATOM 2214 N N . ARG A 1 293 ? 8.368 0.988 -28.138 1.00 83.12 293 ARG A N 1
ATOM 2215 C CA . ARG A 1 293 ? 7.442 0.621 -27.054 1.00 83.12 293 ARG A CA 1
ATOM 2216 C C . ARG A 1 293 ? 6.939 -0.810 -27.226 1.00 83.12 293 ARG A C 1
ATOM 2218 O O . ARG A 1 293 ? 6.989 -1.590 -26.283 1.00 83.12 293 ARG A O 1
ATOM 2225 N N . THR A 1 294 ? 6.494 -1.164 -28.430 1.00 85.69 294 THR A N 1
ATOM 2226 C CA . THR A 1 294 ? 5.992 -2.510 -28.739 1.00 85.69 294 THR A CA 1
ATOM 2227 C C . THR A 1 294 ? 7.076 -3.570 -28.550 1.00 85.69 294 THR A C 1
ATOM 2229 O O . THR A 1 294 ? 6.798 -4.626 -27.990 1.00 85.69 294 THR A O 1
ATOM 2232 N N . ALA A 1 295 ? 8.315 -3.288 -28.959 1.00 84.38 295 ALA A N 1
ATOM 2233 C CA . ALA A 1 295 ? 9.439 -4.198 -28.769 1.00 84.38 295 ALA A CA 1
ATOM 2234 C C . ALA A 1 295 ? 9.785 -4.396 -27.284 1.00 84.38 295 ALA A C 1
ATOM 2236 O O . ALA A 1 295 ? 9.952 -5.534 -26.855 1.00 84.38 295 ALA A O 1
ATOM 2237 N N . LEU A 1 296 ? 9.839 -3.318 -26.491 1.00 84.00 296 LEU A N 1
ATOM 2238 C CA . LEU A 1 296 ? 10.125 -3.394 -25.053 1.00 84.00 296 LEU A CA 1
ATOM 2239 C C . LEU A 1 296 ? 9.007 -4.115 -24.287 1.00 84.00 296 LEU A C 1
ATOM 2241 O O . LEU A 1 296 ? 9.300 -4.968 -23.458 1.00 84.00 296 LEU A O 1
ATOM 2245 N N . VAL A 1 297 ? 7.736 -3.842 -24.603 1.00 85.75 297 VAL A N 1
ATOM 2246 C CA . VAL A 1 297 ? 6.590 -4.578 -24.035 1.00 85.75 297 VAL A CA 1
ATOM 2247 C C . VAL A 1 297 ? 6.635 -6.052 -24.442 1.00 85.75 297 VAL A C 1
ATOM 2249 O O . VAL A 1 297 ? 6.428 -6.929 -23.610 1.00 85.75 297 VAL A O 1
ATOM 2252 N N . GLY A 1 298 ? 6.958 -6.341 -25.705 1.00 84.44 298 GLY A N 1
ATOM 2253 C CA . GLY A 1 298 ? 7.133 -7.709 -26.183 1.00 84.44 298 GLY A CA 1
ATOM 2254 C C . GLY A 1 298 ? 8.273 -8.442 -25.476 1.00 84.44 298 GLY A C 1
ATOM 2255 O O . GLY A 1 298 ? 8.150 -9.635 -25.230 1.00 84.44 298 GLY A O 1
ATOM 2256 N N . GLN A 1 299 ? 9.354 -7.739 -25.129 1.00 84.00 299 GLN A N 1
ATOM 2257 C CA . GLN A 1 299 ? 10.483 -8.286 -24.379 1.00 84.00 299 GLN A CA 1
ATOM 2258 C C . GLN A 1 299 ? 10.143 -8.486 -22.890 1.00 84.00 299 GLN A C 1
ATOM 2260 O O . GLN A 1 299 ? 10.557 -9.491 -22.327 1.00 84.00 299 GLN A O 1
ATOM 2265 N N . LEU A 1 300 ? 9.349 -7.600 -22.267 1.00 84.06 300 LEU A N 1
ATOM 2266 C CA . LEU A 1 300 ? 8.832 -7.793 -20.897 1.00 84.06 300 LEU A CA 1
ATOM 2267 C C . LEU A 1 300 ? 7.956 -9.050 -20.793 1.00 84.06 300 LEU A C 1
ATOM 2269 O O . LEU A 1 300 ? 7.944 -9.724 -19.768 1.00 84.06 300 LEU A O 1
ATOM 2273 N N . ALA A 1 301 ? 7.218 -9.359 -21.860 1.00 81.69 301 ALA A N 1
ATOM 2274 C CA . ALA A 1 301 ? 6.352 -10.530 -21.948 1.00 81.69 301 ALA A CA 1
ATOM 2275 C C . ALA A 1 301 ? 7.094 -11.822 -22.345 1.00 81.69 301 ALA A C 1
ATOM 2277 O O . ALA A 1 301 ? 6.446 -12.832 -22.611 1.00 81.69 301 ALA A O 1
ATOM 2278 N N . GLN A 1 302 ? 8.427 -11.793 -22.424 1.00 81.38 302 GLN A N 1
ATOM 2279 C CA . GLN A 1 302 ? 9.269 -12.950 -22.720 1.00 81.38 302 GLN A CA 1
ATOM 2280 C C . GLN A 1 302 ? 10.117 -13.308 -21.503 1.00 81.38 302 GLN A C 1
ATOM 2282 O O . GLN A 1 302 ? 10.506 -12.443 -20.717 1.00 81.38 302 GLN A O 1
ATOM 2287 N N . ASN A 1 303 ? 10.422 -14.591 -21.373 1.00 71.31 303 ASN A N 1
ATOM 2288 C CA . ASN A 1 303 ? 11.276 -15.117 -20.319 1.00 71.31 303 ASN A CA 1
ATOM 2289 C C . ASN A 1 303 ? 12.709 -15.407 -20.745 1.00 71.31 303 ASN A C 1
ATOM 2291 O O . ASN A 1 303 ? 13.047 -15.399 -21.931 1.00 71.31 303 ASN A O 1
ATOM 2295 N N . ALA A 1 304 ? 13.525 -15.728 -19.736 1.00 57.91 304 ALA A N 1
ATOM 2296 C CA . ALA A 1 304 ? 14.862 -16.274 -19.877 1.00 57.91 304 ALA A CA 1
ATOM 2297 C C . ALA A 1 304 ? 14.922 -17.520 -20.803 1.00 57.91 304 ALA A C 1
ATOM 2299 O O . ALA A 1 304 ? 13.909 -18.192 -21.031 1.00 57.91 304 ALA A O 1
ATOM 2300 N N . PRO A 1 305 ? 16.106 -17.833 -21.375 1.00 52.56 305 PRO A N 1
ATOM 2301 C CA . PRO A 1 305 ? 16.301 -18.872 -22.401 1.00 52.56 305 PRO A CA 1
ATOM 2302 C C . PRO A 1 305 ? 15.868 -20.303 -22.025 1.00 52.56 305 PRO A C 1
ATOM 2304 O O . PRO A 1 305 ? 15.905 -21.192 -22.874 1.00 52.56 305 PRO A O 1
ATOM 2307 N N . ASP A 1 306 ? 15.539 -20.539 -20.761 1.00 51.91 306 ASP A N 1
ATOM 2308 C CA . ASP A 1 306 ? 15.229 -21.808 -20.110 1.00 51.91 306 ASP A CA 1
ATOM 2309 C C . ASP A 1 306 ? 13.731 -22.039 -19.836 1.00 51.91 306 ASP A C 1
ATOM 2311 O O . ASP A 1 306 ? 13.348 -23.160 -19.488 1.00 51.91 306 ASP A O 1
ATOM 2315 N N . ALA A 1 307 ? 12.856 -21.057 -20.087 1.00 57.78 307 ALA A N 1
ATOM 2316 C CA . ALA A 1 307 ? 11.417 -21.312 -20.173 1.00 57.78 307 ALA A CA 1
ATOM 2317 C C . ALA A 1 307 ? 11.108 -22.208 -21.389 1.00 57.78 307 ALA A C 1
ATOM 2319 O O . ALA A 1 307 ? 11.606 -21.965 -22.489 1.00 57.78 307 ALA A O 1
ATOM 2320 N N . MET A 1 308 ? 10.273 -23.244 -21.214 1.00 52.88 308 MET A N 1
ATOM 2321 C CA . MET A 1 308 ? 10.029 -24.280 -22.240 1.00 52.88 308 MET A CA 1
ATOM 2322 C C . MET A 1 308 ? 9.496 -23.745 -23.587 1.00 52.88 308 MET A C 1
ATOM 2324 O O . MET A 1 308 ? 9.567 -24.455 -24.590 1.00 52.88 308 MET A O 1
ATOM 2328 N N . ASP A 1 309 ? 8.985 -22.516 -23.623 1.00 63.94 309 ASP A N 1
ATOM 2329 C CA . ASP A 1 309 ? 8.421 -21.835 -24.792 1.00 63.94 309 ASP A CA 1
ATOM 2330 C C . ASP A 1 309 ? 8.695 -20.313 -24.825 1.00 63.94 309 ASP A C 1
ATOM 2332 O O . ASP A 1 309 ? 8.180 -19.616 -25.701 1.00 63.94 309 ASP A O 1
ATOM 2336 N N . GLY A 1 310 ? 9.502 -19.787 -23.895 1.00 65.06 310 GLY A N 1
ATOM 2337 C CA . GLY A 1 310 ? 9.715 -18.345 -23.724 1.00 65.06 310 GLY A CA 1
ATOM 2338 C C . GLY A 1 310 ? 8.546 -17.587 -23.076 1.00 65.06 310 GLY A C 1
ATOM 2339 O O . GLY A 1 310 ? 8.601 -16.357 -23.032 1.00 65.06 310 GLY A O 1
ATOM 2340 N N . ALA A 1 311 ? 7.508 -18.274 -22.578 1.00 76.69 311 ALA A N 1
ATOM 2341 C CA . ALA A 1 311 ? 6.402 -17.656 -21.843 1.00 76.69 311 ALA A CA 1
ATOM 2342 C C . ALA A 1 311 ? 6.878 -17.094 -20.499 1.00 76.69 311 ALA A C 1
ATOM 2344 O O . ALA A 1 311 ? 7.746 -17.718 -19.894 1.00 76.69 311 ALA A O 1
ATOM 2345 N N . PRO A 1 312 ? 6.311 -15.970 -20.022 1.00 81.38 312 PRO A N 1
ATOM 2346 C CA . PRO A 1 312 ? 6.771 -15.283 -18.823 1.00 81.38 312 PRO A CA 1
ATOM 2347 C C . PRO A 1 312 ? 6.489 -16.103 -17.546 1.00 81.38 312 PRO A C 1
ATOM 2349 O O . PRO A 1 312 ? 5.433 -16.729 -17.430 1.00 81.38 312 PRO A O 1
ATOM 2352 N N . ILE A 1 313 ? 7.432 -16.120 -16.601 1.00 85.25 313 ILE A N 1
ATOM 2353 C CA . ILE A 1 313 ? 7.364 -16.851 -15.324 1.00 85.25 313 ILE A CA 1
ATOM 2354 C C . ILE A 1 313 ? 6.966 -15.837 -14.265 1.00 85.25 313 ILE A C 1
ATOM 2356 O O . ILE A 1 313 ? 7.303 -14.664 -14.358 1.00 85.25 313 ILE A O 1
ATOM 2360 N N . ASP A 1 314 ? 6.192 -16.305 -13.299 1.00 86.12 314 ASP A N 1
ATOM 2361 C CA . ASP A 1 314 ? 5.918 -15.559 -12.087 1.00 86.12 314 ASP A CA 1
ATOM 2362 C C . ASP A 1 314 ? 6.955 -15.948 -11.030 1.00 86.12 314 ASP A C 1
ATOM 2364 O O . ASP A 1 314 ? 6.865 -17.019 -10.428 1.00 86.12 314 ASP A O 1
ATOM 2368 N N . ASP A 1 315 ? 7.970 -15.109 -10.845 1.00 87.12 315 ASP A N 1
ATOM 2369 C CA . ASP A 1 315 ? 9.052 -15.318 -9.881 1.00 87.12 315 ASP A CA 1
ATOM 2370 C C . ASP A 1 315 ? 8.572 -15.246 -8.423 1.00 87.12 315 ASP A C 1
ATOM 2372 O O . ASP A 1 315 ? 9.269 -15.708 -7.518 1.00 87.12 315 ASP A O 1
ATOM 2376 N N . LEU A 1 316 ? 7.375 -14.700 -8.190 1.00 87.38 316 LEU A N 1
ATOM 2377 C CA . LEU A 1 316 ? 6.728 -14.634 -6.880 1.00 87.38 316 LEU A CA 1
ATOM 2378 C C . LEU A 1 316 ? 5.663 -15.719 -6.701 1.00 87.38 316 LEU A C 1
ATOM 2380 O O . LEU A 1 316 ? 4.987 -15.776 -5.673 1.00 87.38 316 LEU A O 1
ATOM 2384 N N . GLN A 1 317 ? 5.534 -16.645 -7.656 1.00 88.94 317 GLN A N 1
ATOM 2385 C CA . GLN A 1 317 ? 4.561 -17.720 -7.552 1.00 88.94 317 GLN A CA 1
ATOM 2386 C C . GLN A 1 317 ? 4.785 -18.560 -6.289 1.00 88.94 317 GLN A C 1
ATOM 2388 O O . GLN A 1 317 ? 5.797 -19.242 -6.125 1.00 88.94 317 GLN A O 1
ATOM 2393 N N . GLY A 1 318 ? 3.771 -18.574 -5.423 1.00 89.56 318 GLY A N 1
ATOM 2394 C CA . GLY A 1 318 ? 3.804 -19.313 -4.162 1.00 89.56 318 GLY A CA 1
ATOM 2395 C C . GLY A 1 318 ? 4.554 -18.598 -3.036 1.00 89.56 318 GLY A C 1
ATOM 2396 O O . GLY A 1 318 ? 4.691 -19.183 -1.961 1.00 89.56 318 GLY A O 1
ATOM 2397 N N . ALA A 1 319 ? 5.008 -17.362 -3.258 1.00 91.25 319 ALA A N 1
ATOM 2398 C CA . ALA A 1 319 ? 5.472 -16.491 -2.193 1.00 91.25 319 ALA A CA 1
ATOM 2399 C C . ALA A 1 319 ? 4.320 -16.124 -1.248 1.00 91.25 319 ALA A C 1
ATOM 2401 O O . ALA A 1 319 ? 3.138 -16.165 -1.608 1.00 91.25 319 ALA A O 1
ATOM 2402 N N . ASN A 1 320 ? 4.689 -15.759 -0.023 1.00 93.56 320 ASN A N 1
ATOM 2403 C CA . ASN A 1 320 ? 3.764 -15.232 0.967 1.00 93.56 320 ASN A CA 1
ATOM 2404 C C . ASN A 1 320 ? 4.178 -13.825 1.387 1.00 93.56 320 ASN A C 1
ATOM 2406 O O . ASN A 1 320 ? 5.363 -13.483 1.389 1.00 93.56 320 ASN A O 1
ATOM 2410 N N . VAL A 1 321 ? 3.177 -13.072 1.823 1.00 93.75 321 VAL A N 1
ATOM 2411 C CA . VAL A 1 321 ? 3.277 -11.730 2.395 1.00 93.75 321 VAL A CA 1
ATOM 2412 C C . VAL A 1 321 ? 2.439 -11.664 3.669 1.00 93.75 321 VAL A C 1
ATOM 2414 O O . VAL A 1 321 ? 1.469 -12.414 3.840 1.00 93.75 321 VAL A O 1
ATOM 2417 N N . MET A 1 322 ? 2.767 -10.737 4.564 1.00 94.00 322 MET A N 1
ATOM 2418 C CA . MET A 1 322 ? 1.806 -10.276 5.561 1.00 94.00 322 MET A CA 1
ATOM 2419 C C . MET A 1 322 ? 0.856 -9.290 4.890 1.00 94.00 322 MET A C 1
ATOM 2421 O O . MET A 1 322 ? 1.288 -8.417 4.142 1.00 94.00 322 MET A O 1
ATOM 2425 N N . ALA A 1 323 ? -0.441 -9.427 5.151 1.00 95.31 323 ALA A N 1
ATOM 2426 C CA . ALA A 1 323 ? -1.458 -8.559 4.576 1.00 95.31 323 ALA A CA 1
ATOM 2427 C C . ALA A 1 323 ? -2.275 -7.872 5.667 1.00 95.31 323 ALA A C 1
ATOM 2429 O O . ALA A 1 323 ? -2.748 -8.527 6.600 1.00 95.31 323 ALA A O 1
ATOM 2430 N N . LEU A 1 324 ? -2.504 -6.572 5.490 1.00 96.88 324 LEU A N 1
ATOM 2431 C CA . LEU A 1 324 ? -3.555 -5.813 6.157 1.00 96.88 324 LEU A CA 1
ATOM 2432 C C . LEU A 1 324 ? -4.615 -5.441 5.138 1.00 96.88 324 LEU A C 1
ATOM 2434 O O . LEU A 1 324 ? -4.328 -4.734 4.176 1.00 96.88 324 LEU A O 1
ATOM 2438 N N . VAL A 1 325 ? -5.840 -5.901 5.361 1.00 97.44 325 VAL A N 1
ATOM 2439 C CA . VAL A 1 325 ? -6.974 -5.633 4.478 1.00 97.44 325 VAL A CA 1
ATOM 2440 C C . VAL A 1 325 ? -8.030 -4.880 5.265 1.00 97.44 325 VAL A C 1
ATOM 2442 O O . VAL A 1 325 ? -8.557 -5.401 6.245 1.00 97.44 325 VAL A O 1
ATOM 2445 N N . LEU A 1 326 ? -8.337 -3.664 4.833 1.00 98.19 326 LEU A N 1
ATOM 2446 C CA . LEU A 1 326 ? -9.424 -2.848 5.348 1.00 98.19 326 LEU A CA 1
ATOM 2447 C C . LEU A 1 326 ? -10.590 -2.852 4.370 1.00 98.19 326 LEU A C 1
ATOM 2449 O O . LEU A 1 326 ? -10.401 -2.700 3.168 1.00 98.19 326 LEU A O 1
ATOM 2453 N N . GLN A 1 327 ? -11.793 -2.952 4.914 1.00 98.12 327 GLN A N 1
ATOM 2454 C CA . GLN A 1 327 ? -13.020 -2.558 4.242 1.00 98.12 327 GLN A CA 1
ATOM 2455 C C . GLN A 1 327 ? -13.589 -1.364 5.005 1.00 98.12 327 GLN A C 1
ATOM 2457 O O . GLN A 1 327 ? -13.715 -1.402 6.233 1.00 98.12 327 GLN A O 1
ATOM 2462 N N . VAL A 1 328 ? -13.867 -0.291 4.275 1.00 98.06 328 VAL A N 1
ATOM 2463 C CA . VAL A 1 328 ? -14.236 1.010 4.821 1.00 98.06 328 VAL A CA 1
ATOM 2464 C C . VAL A 1 328 ? -15.546 1.452 4.190 1.00 98.06 328 VAL A C 1
ATOM 2466 O O . VAL A 1 328 ? -15.675 1.435 2.967 1.00 98.06 328 VAL A O 1
ATOM 2469 N N . ASP A 1 329 ? -16.507 1.860 5.009 1.00 97.06 329 ASP A N 1
ATOM 2470 C CA . ASP A 1 329 ? -17.758 2.445 4.528 1.00 97.06 329 ASP A CA 1
ATOM 2471 C C . ASP A 1 329 ? -17.489 3.737 3.744 1.00 97.06 329 ASP A C 1
ATOM 2473 O O . ASP A 1 329 ? -16.673 4.574 4.150 1.00 97.06 329 ASP A O 1
ATOM 2477 N N . MET A 1 330 ? -18.162 3.897 2.605 1.00 95.44 330 MET A N 1
ATOM 2478 C CA . MET A 1 330 ? -17.980 5.049 1.733 1.00 95.44 330 MET A CA 1
ATOM 2479 C C . MET A 1 330 ? -18.302 6.370 2.441 1.00 95.44 330 MET A C 1
ATOM 2481 O O . MET A 1 330 ? -17.591 7.351 2.229 1.00 95.44 330 MET A O 1
ATOM 2485 N N . ASP A 1 331 ? -19.275 6.398 3.358 1.00 93.75 331 ASP A N 1
ATOM 2486 C CA . ASP A 1 331 ? -19.605 7.601 4.142 1.00 93.75 331 ASP A CA 1
ATOM 2487 C C . ASP A 1 331 ? -18.440 8.040 5.052 1.00 93.75 331 ASP A C 1
ATOM 2489 O O . ASP A 1 331 ? -18.290 9.220 5.405 1.00 93.75 331 ASP A O 1
ATOM 2493 N N . LEU A 1 332 ? -17.549 7.106 5.407 1.00 95.06 332 LEU A N 1
ATOM 2494 C CA . LEU A 1 332 ? -16.359 7.408 6.190 1.00 95.06 332 LEU A CA 1
ATOM 2495 C C . LEU A 1 332 ? -15.314 8.170 5.365 1.00 95.06 332 LEU A C 1
ATOM 2497 O O . LEU A 1 332 ? -14.637 9.038 5.913 1.00 95.06 332 LEU A O 1
ATOM 2501 N N . VAL A 1 333 ? -15.198 7.893 4.065 1.00 95.12 333 VAL A N 1
ATOM 2502 C CA . VAL A 1 333 ? -14.094 8.381 3.215 1.00 95.12 333 VAL A CA 1
ATOM 2503 C C . VAL A 1 333 ? -14.518 9.363 2.125 1.00 95.12 333 VAL A C 1
ATOM 2505 O O . VAL A 1 333 ? -13.675 10.096 1.617 1.00 95.12 333 VAL A O 1
ATOM 2508 N N . ALA A 1 334 ? -15.809 9.438 1.818 1.00 93.06 334 ALA A N 1
ATOM 2509 C CA . ALA A 1 334 ? -16.407 10.306 0.809 1.00 93.06 334 ALA A CA 1
ATOM 2510 C C . ALA A 1 334 ? -17.523 11.174 1.411 1.00 93.06 334 ALA A C 1
ATOM 2512 O O . ALA A 1 334 ? -17.833 11.081 2.601 1.00 93.06 334 ALA A O 1
ATOM 2513 N N . ASP A 1 335 ? -18.112 12.040 0.593 1.00 87.56 335 ASP A N 1
ATOM 2514 C CA . ASP A 1 335 ? -19.284 12.865 0.926 1.00 87.56 335 ASP A CA 1
ATOM 2515 C C . ASP A 1 335 ? -20.445 12.682 -0.076 1.00 87.56 335 ASP A C 1
ATOM 2517 O O . ASP A 1 335 ? -21.391 13.467 -0.097 1.00 87.56 335 ASP A O 1
ATOM 2521 N N . GLY A 1 336 ? -20.372 11.642 -0.917 1.00 83.56 336 GLY A N 1
ATOM 2522 C CA . GLY A 1 336 ? -21.357 11.313 -1.952 1.00 83.56 336 GLY A CA 1
ATOM 2523 C C . GLY A 1 336 ? -21.255 12.151 -3.234 1.00 83.56 336 GLY A C 1
ATOM 2524 O O . GLY A 1 336 ? -21.708 11.700 -4.285 1.00 83.56 336 GLY A O 1
ATOM 2525 N N . GLU A 1 337 ? -20.631 13.331 -3.182 1.00 88.44 337 GLU A N 1
ATOM 2526 C CA . GLU A 1 337 ? -20.364 14.175 -4.356 1.00 88.44 337 GLU A CA 1
ATOM 2527 C C . GLU A 1 337 ? -18.950 13.932 -4.907 1.00 88.44 337 GLU A C 1
ATOM 2529 O O . GLU A 1 337 ? -18.738 13.926 -6.121 1.00 88.44 337 GLU A O 1
ATOM 2534 N N . ASN A 1 338 ? -17.993 13.662 -4.017 1.00 91.31 338 ASN A N 1
ATOM 2535 C CA . ASN A 1 338 ? -16.586 13.445 -4.323 1.00 91.31 338 ASN A CA 1
ATOM 2536 C C . ASN A 1 338 ? -16.240 11.952 -4.221 1.00 91.31 338 ASN A C 1
ATOM 2538 O O . ASN A 1 338 ? -15.961 11.435 -3.142 1.00 91.31 338 ASN A O 1
ATOM 2542 N N . MET A 1 339 ? -16.267 11.256 -5.361 1.00 90.31 339 MET A N 1
ATOM 2543 C CA . MET A 1 339 ? -16.083 9.795 -5.457 1.00 90.31 339 MET A CA 1
ATOM 2544 C C . MET A 1 339 ? -14.816 9.387 -6.226 1.00 90.31 339 MET A C 1
ATOM 2546 O O . MET A 1 339 ? -14.628 8.217 -6.560 1.00 90.31 339 MET A O 1
ATOM 2550 N N . VAL A 1 340 ? -13.947 10.348 -6.552 1.00 91.94 340 VAL A N 1
ATOM 2551 C CA . VAL A 1 340 ? -12.633 10.069 -7.139 1.00 91.94 340 VAL A CA 1
ATOM 2552 C C . VAL A 1 340 ? -11.609 10.015 -6.016 1.00 91.94 340 VAL A C 1
ATOM 2554 O O . VAL A 1 340 ? -11.412 11.009 -5.323 1.00 91.94 340 VAL A O 1
ATOM 2557 N N . PHE A 1 341 ? -10.932 8.879 -5.851 1.00 94.00 341 PHE A N 1
ATOM 2558 C CA . PHE A 1 341 ? -9.979 8.691 -4.759 1.00 94.00 341 PHE A CA 1
ATOM 2559 C C . PHE A 1 341 ? -8.529 8.761 -5.226 1.00 94.00 341 PHE A C 1
ATOM 2561 O O . PHE A 1 341 ? -8.157 8.147 -6.227 1.00 94.00 341 PHE A O 1
ATOM 2568 N N . SER A 1 342 ? -7.692 9.447 -4.447 1.00 94.25 342 SER A N 1
ATOM 2569 C CA . SER A 1 342 ? -6.262 9.145 -4.393 1.00 94.25 342 SER A CA 1
ATOM 2570 C C . SER A 1 342 ? -5.976 8.407 -3.092 1.00 94.25 342 SER A C 1
ATOM 2572 O O . SER A 1 342 ? -6.478 8.783 -2.029 1.00 94.25 342 SER A O 1
ATOM 2574 N N . THR A 1 343 ? -5.227 7.310 -3.186 1.00 95.50 343 THR A N 1
ATOM 2575 C CA . THR A 1 343 ? -4.940 6.453 -2.036 1.00 95.50 343 THR A CA 1
ATOM 2576 C C . THR A 1 343 ? -3.487 6.009 -2.039 1.00 95.50 343 THR A C 1
ATOM 2578 O O . THR A 1 343 ? -2.903 5.826 -3.108 1.00 95.50 343 THR A O 1
ATOM 2581 N N . TRP A 1 344 ? -2.894 5.883 -0.854 1.00 94.94 344 TRP A N 1
ATOM 2582 C CA . TRP A 1 344 ? -1.543 5.351 -0.687 1.00 94.94 344 TRP A CA 1
ATOM 2583 C C . TRP A 1 344 ? -1.323 4.832 0.737 1.00 94.94 344 TRP A C 1
ATOM 2585 O O . TRP A 1 344 ? -2.077 5.141 1.665 1.00 94.94 344 TRP A O 1
ATOM 2595 N N . ALA A 1 345 ? -0.253 4.061 0.898 1.00 94.31 345 ALA A N 1
ATOM 2596 C CA . ALA A 1 345 ? 0.191 3.484 2.156 1.00 94.31 345 ALA A CA 1
ATOM 2597 C C . ALA A 1 345 ? 1.473 4.146 2.663 1.00 94.31 345 ALA A C 1
ATOM 2599 O O . ALA A 1 345 ? 2.275 4.670 1.891 1.00 94.31 345 ALA A O 1
ATOM 2600 N N . SER A 1 346 ? 1.689 4.080 3.973 1.00 93.56 346 SER A N 1
ATOM 2601 C CA . SER A 1 346 ? 2.991 4.344 4.585 1.00 93.56 346 SER A CA 1
ATOM 2602 C C . SER A 1 346 ? 3.133 3.571 5.891 1.00 93.56 346 SER A C 1
ATOM 2604 O O . SER A 1 346 ? 2.141 3.360 6.591 1.00 93.56 346 SER A O 1
ATOM 2606 N N . THR A 1 347 ? 4.363 3.212 6.235 1.00 92.38 347 THR A N 1
ATOM 2607 C CA . THR A 1 347 ? 4.740 2.665 7.541 1.00 92.38 347 THR A CA 1
ATOM 2608 C C . THR A 1 347 ? 5.603 3.681 8.286 1.00 92.38 347 THR A C 1
ATOM 2610 O O . THR A 1 347 ? 6.357 4.441 7.676 1.00 92.38 347 THR A O 1
ATOM 2613 N N . HIS A 1 348 ? 5.464 3.743 9.609 1.00 91.12 348 HIS A N 1
ATOM 2614 C CA . HIS A 1 348 ? 6.244 4.640 10.471 1.00 91.12 348 HIS A CA 1
ATOM 2615 C C . HIS A 1 348 ? 6.683 3.903 11.727 1.00 91.12 348 HIS A C 1
ATOM 2617 O O . HIS A 1 348 ? 5.977 3.016 12.199 1.00 91.12 348 HIS A O 1
ATOM 2623 N N . THR A 1 349 ? 7.808 4.304 12.311 1.00 89.75 349 THR A N 1
ATOM 2624 C CA . THR A 1 349 ? 8.188 3.837 13.647 1.00 89.75 349 THR A CA 1
ATOM 2625 C C . THR A 1 349 ? 7.234 4.417 14.693 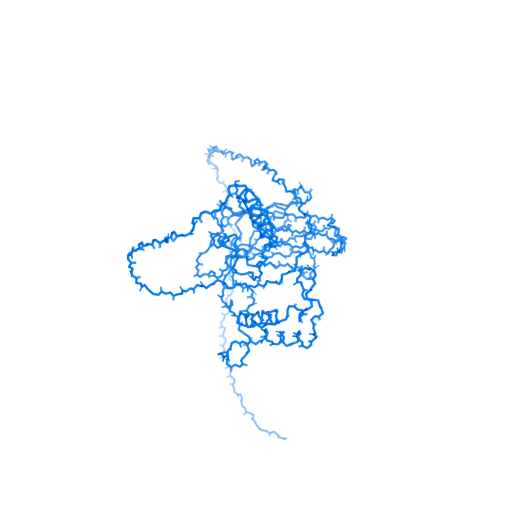1.00 89.75 349 THR A C 1
ATOM 2627 O O . THR A 1 349 ? 6.904 5.605 14.658 1.00 89.75 349 THR A O 1
ATOM 2630 N N . PHE A 1 350 ? 6.790 3.575 15.620 1.00 84.88 350 PHE A N 1
ATOM 2631 C CA . PHE A 1 350 ? 6.030 3.966 16.797 1.00 84.88 350 PHE A CA 1
ATOM 2632 C C . PHE A 1 350 ? 6.996 4.210 17.966 1.00 84.88 350 PHE A C 1
ATOM 2634 O O . PHE A 1 350 ? 7.577 3.257 18.482 1.00 84.88 350 PHE A O 1
ATOM 2641 N N . GLU A 1 351 ? 7.183 5.474 18.362 1.00 70.44 351 GLU A N 1
ATOM 2642 C CA . GLU A 1 351 ? 8.026 5.875 19.509 1.00 70.44 351 GLU A CA 1
ATOM 2643 C C . GLU A 1 351 ? 7.218 6.218 20.769 1.00 70.44 351 GLU A C 1
ATOM 2645 O O . GLU A 1 351 ? 6.175 6.911 20.655 1.00 70.44 351 GLU A O 1
#

Radius of gyration: 33.66 Å; chains: 1; bounding box: 107×90×88 Å